Protein AF-A0A8H7VFJ8-F1 (afdb_monomer)

Foldseek 3Di:
DVVVVVLVVLLVCLQVVLVVCCVPPQQVSQVSQQVSLVSCVVVVHDDDPVSVVQADSPRRGGDDDPPFKDKDKDWDDDPPPCPPDDPDPPPPQTWIKIWIAGNVPRDIDIDTDDSDDDPDPPPPPPPPPDDDPDDDDDDDDDDDDDDDDDDDDDDDDDDDDDDDDDDDDDDDDDDDDDDDDDDDDPPVVVVVVVVVVVVVVVVPPDDDDDPDPVVVVVPD

Mean predicted aligned error: 19.76 Å

InterPro domains:
  IPR007175 Ribonuclease P subunit, Rpr2/Snm1/Rpp21 [PF04032] (10-105)

Radius of gyration: 33.37 Å; Cα contacts (8 Å, |Δi|>4): 159; chains: 1; bounding box: 76×92×73 Å

Solvent-accessible surface area (backbone atoms only — not comparable to full-atom values): 14851 Å² total; per-residue (Å²): 123,67,66,65,55,56,50,53,53,49,44,51,49,27,50,50,51,17,62,70,30,39,84,83,39,51,69,60,11,13,50,31,30,35,52,33,54,46,52,31,62,77,67,73,51,81,74,56,71,67,61,61,69,39,34,39,94,86,59,16,42,67,57,40,80,85,76,50,21,50,77,45,84,44,76,49,77,78,81,75,76,85,68,93,71,80,97,63,91,71,74,76,75,46,39,28,31,37,36,40,31,36,67,87,77,68,50,72,50,79,41,87,48,56,67,61,80,80,78,79,80,75,72,76,78,73,79,79,85,68,87,80,80,81,81,84,78,88,75,89,78,91,76,83,87,83,85,87,75,86,82,90,76,85,82,82,79,86,84,84,79,87,86,84,88,82,88,82,88,84,84,88,85,88,82,90,79,92,81,82,89,84,95,81,78,83,73,59,62,63,57,52,57,54,52,59,60,50,60,64,62,70,57,75,81,67,82,87,85,79,92,53,77,72,66,72,66,72,79,114

Nearest PDB structures (foldseek):
  2zae-assembly2_D  TM=7.626E-01  e=9.734E-07  Pyrococcus horikoshii
  1x0t-assembly1_A  TM=8.164E-01  e=3.900E-06  Pyrococcus horikoshii OT3
  2ki7-assembly1_B  TM=7.714E-01  e=7.328E-06  Pyrococcus furiosus DSM 3638
  2k3r-assembly1_A  TM=6.763E-01  e=6.459E-06  Pyrococcus furiosus
  6k0b-assembly1_G  TM=7.981E-01  e=8.056E-05  Methanocaldococcus jannaschii DSM 2661

Organism: NCBI:txid1195481

Structure (mmCIF, N/CA/C/O backbone):
data_AF-A0A8H7VFJ8-F1
#
_entry.id   AF-A0A8H7VFJ8-F1
#
loop_
_atom_site.group_PDB
_atom_site.id
_atom_site.type_symbol
_atom_site.label_atom_id
_atom_site.label_alt_id
_atom_site.label_comp_id
_atom_site.label_asym_id
_atom_site.label_entity_id
_atom_site.label_seq_id
_atom_site.pdbx_PDB_ins_code
_atom_site.Cartn_x
_atom_site.Cartn_y
_atom_site.Cartn_z
_atom_site.occupancy
_atom_site.B_iso_or_equiv
_atom_site.auth_seq_id
_atom_site.auth_comp_id
_atom_site.auth_asym_id
_atom_site.auth_atom_id
_atom_site.pdbx_PDB_model_num
ATOM 1 N N . MET A 1 1 ? 21.102 20.654 -13.283 1.00 60.44 1 MET A N 1
ATOM 2 C CA . MET A 1 1 ? 19.647 20.436 -13.509 1.00 60.44 1 MET A CA 1
ATOM 3 C C . MET A 1 1 ? 19.313 19.157 -14.289 1.00 60.44 1 MET A C 1
ATOM 5 O O . MET A 1 1 ? 18.162 18.742 -14.266 1.00 60.44 1 MET A O 1
ATOM 9 N N . THR A 1 2 ? 20.266 18.515 -14.967 1.00 75.00 2 THR A N 1
ATOM 10 C CA . THR A 1 2 ? 20.049 17.266 -15.727 1.00 75.00 2 THR A CA 1
ATOM 11 C C . THR A 1 2 ? 19.877 16.033 -14.834 1.00 75.00 2 THR A C 1
ATOM 13 O O . THR A 1 2 ? 19.029 15.190 -15.109 1.00 75.00 2 THR A O 1
ATOM 16 N N . GLU A 1 3 ? 20.608 15.961 -13.722 1.00 77.69 3 GLU A N 1
ATOM 17 C CA . GLU A 1 3 ? 20.618 14.793 -12.832 1.00 77.69 3 GLU A CA 1
ATOM 18 C C . GLU A 1 3 ? 19.276 14.545 -12.121 1.00 77.69 3 GLU A C 1
ATOM 20 O O . GLU A 1 3 ? 18.777 13.422 -12.102 1.00 77.69 3 GLU A O 1
ATOM 25 N N . VAL A 1 4 ? 18.624 15.606 -11.632 1.00 80.69 4 VAL A N 1
ATOM 26 C CA . VAL A 1 4 ? 17.311 15.510 -10.965 1.00 80.69 4 VAL A CA 1
ATOM 27 C C . VAL A 1 4 ? 16.235 14.967 -11.917 1.00 80.69 4 VAL A C 1
ATOM 29 O O . VAL A 1 4 ? 15.411 14.150 -11.511 1.00 80.69 4 VAL A O 1
ATOM 32 N N . LYS A 1 5 ? 16.273 15.355 -13.202 1.00 82.88 5 LYS A N 1
ATOM 33 C CA . LYS A 1 5 ? 15.328 14.859 -14.220 1.00 82.88 5 LYS A CA 1
ATOM 34 C C . LYS A 1 5 ? 15.523 13.369 -14.514 1.00 82.88 5 LYS A C 1
ATOM 36 O O . LYS A 1 5 ? 14.543 12.636 -14.627 1.00 82.88 5 LYS A O 1
ATOM 41 N N . ALA A 1 6 ? 16.774 12.915 -14.602 1.00 85.62 6 ALA A N 1
ATOM 42 C CA . ALA A 1 6 ? 17.090 11.502 -14.816 1.00 85.62 6 ALA A CA 1
ATOM 43 C C . ALA A 1 6 ? 16.647 10.627 -13.627 1.00 85.62 6 ALA A C 1
ATOM 45 O O . ALA A 1 6 ? 16.189 9.493 -13.790 1.00 85.62 6 ALA A O 1
ATOM 46 N N . GLN A 1 7 ? 16.742 11.171 -12.414 1.00 89.44 7 GLN A N 1
ATOM 47 C CA . GLN A 1 7 ? 16.290 10.494 -11.206 1.00 89.44 7 GLN A CA 1
ATOM 48 C C . GLN A 1 7 ? 14.760 10.383 -11.133 1.00 89.44 7 GLN A C 1
ATOM 50 O O . GLN A 1 7 ? 14.247 9.310 -10.804 1.00 89.44 7 GLN A O 1
ATOM 55 N N . SER A 1 8 ? 14.019 11.438 -11.490 1.00 92.06 8 SER A N 1
ATOM 56 C CA . SER A 1 8 ? 12.553 11.374 -11.535 1.00 92.06 8 SER A CA 1
ATOM 57 C C . SER A 1 8 ? 12.048 10.367 -12.570 1.00 92.06 8 SER A C 1
ATOM 59 O O . SER A 1 8 ? 11.170 9.568 -12.247 1.00 92.06 8 SER A O 1
ATOM 61 N N . SER A 1 9 ? 12.651 10.319 -13.767 1.00 94.75 9 SER A N 1
ATOM 62 C CA . SER A 1 9 ? 12.273 9.338 -14.797 1.00 94.75 9 SER A CA 1
ATOM 63 C C . SER A 1 9 ? 12.552 7.901 -14.359 1.00 94.75 9 SER A C 1
ATOM 65 O O . SER A 1 9 ? 11.765 6.999 -14.639 1.00 94.75 9 SER A O 1
ATOM 67 N N . ARG A 1 10 ? 13.649 7.671 -13.621 1.00 95.44 10 ARG A N 1
ATOM 68 C CA . ARG A 1 10 ? 13.959 6.349 -13.059 1.00 95.44 10 ARG A CA 1
ATOM 69 C C . ARG A 1 10 ? 12.906 5.916 -12.041 1.00 95.44 10 ARG A C 1
ATOM 71 O O . ARG A 1 10 ? 12.451 4.778 -12.096 1.00 95.44 10 ARG A O 1
ATOM 78 N N . MET A 1 11 ? 12.522 6.794 -11.115 1.00 95.31 11 MET A N 1
ATOM 79 C CA . MET A 1 11 ? 11.501 6.476 -10.110 1.00 95.31 11 MET A CA 1
ATOM 80 C C . MET A 1 11 ? 10.145 6.172 -10.749 1.00 95.31 11 MET A C 1
ATOM 82 O O . MET A 1 11 ? 9.490 5.208 -10.356 1.00 95.31 11 MET A O 1
ATOM 86 N N . GLU A 1 12 ? 9.746 6.950 -11.755 1.00 96.50 12 GLU A N 1
ATOM 87 C CA . GLU A 1 12 ? 8.515 6.706 -12.506 1.00 96.50 12 GLU A CA 1
ATOM 88 C C . GLU A 1 12 ? 8.544 5.350 -13.218 1.00 96.50 12 GLU A C 1
ATOM 90 O O . GLU A 1 12 ? 7.608 4.565 -13.068 1.00 96.50 12 GLU A O 1
ATOM 95 N N . PHE A 1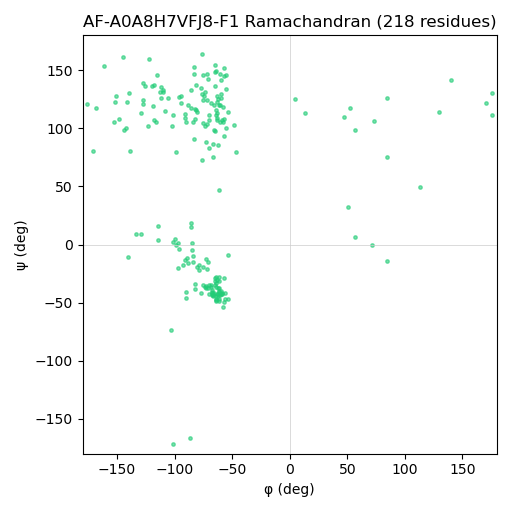 13 ? 9.646 5.027 -13.901 1.00 98.06 13 PHE A N 1
ATOM 96 C CA . PHE A 1 13 ? 9.833 3.722 -14.533 1.00 98.06 13 PHE A CA 1
ATOM 97 C C . PHE A 1 13 ? 9.716 2.571 -13.526 1.00 98.06 13 PHE A C 1
ATOM 99 O O . PHE A 1 13 ? 8.962 1.630 -13.763 1.00 98.06 13 PHE A O 1
ATOM 106 N N . LEU A 1 14 ? 10.416 2.644 -12.386 1.00 98.06 14 LEU A N 1
ATOM 107 C CA . LEU A 1 14 ? 10.364 1.603 -11.350 1.00 98.06 14 LEU A CA 1
ATOM 108 C C . LEU A 1 14 ? 8.937 1.415 -10.819 1.00 98.06 14 LEU A C 1
ATOM 110 O O . LEU A 1 14 ? 8.464 0.286 -10.653 1.00 98.06 14 LEU A O 1
ATOM 114 N N . PHE A 1 15 ? 8.230 2.522 -10.589 1.00 97.81 15 PHE A N 1
ATOM 115 C CA . PHE A 1 15 ? 6.850 2.495 -10.130 1.00 97.81 15 PHE A CA 1
ATOM 116 C C . PHE A 1 15 ? 5.919 1.865 -11.174 1.00 97.81 15 PHE A C 1
ATOM 118 O O . PHE A 1 15 ? 5.158 0.958 -10.833 1.00 97.81 15 PHE A O 1
ATOM 125 N N . GLN A 1 16 ? 6.002 2.271 -12.442 1.00 98.12 16 GLN A N 1
ATOM 126 C CA . GLN A 1 16 ? 5.183 1.707 -13.519 1.00 98.12 16 GLN A CA 1
ATOM 127 C C . GLN A 1 16 ? 5.495 0.223 -13.753 1.00 98.12 16 GLN A C 1
ATOM 129 O O . GLN A 1 16 ? 4.583 -0.602 -13.739 1.00 98.12 16 GLN A O 1
ATOM 134 N N . ALA A 1 17 ? 6.776 -0.141 -13.864 1.00 98.38 17 ALA A N 1
ATOM 135 C CA . ALA A 1 17 ? 7.220 -1.520 -14.056 1.00 98.38 17 ALA A CA 1
ATOM 136 C C . ALA A 1 17 ? 6.708 -2.442 -12.942 1.00 98.38 17 ALA A C 1
ATOM 138 O O . ALA A 1 17 ? 6.229 -3.542 -13.219 1.00 98.38 17 ALA A O 1
ATOM 139 N N . SER A 1 18 ? 6.733 -1.979 -11.686 1.00 98.25 18 SER A N 1
ATOM 140 C CA . SER A 1 18 ? 6.211 -2.763 -10.564 1.00 98.25 18 SER A CA 1
ATOM 141 C C . SER A 1 18 ? 4.717 -3.083 -10.697 1.00 98.25 18 SER A C 1
ATOM 143 O O . SER A 1 18 ? 4.312 -4.197 -10.371 1.00 98.25 18 SER A O 1
ATOM 145 N N . HIS A 1 19 ? 3.897 -2.160 -11.210 1.00 97.94 19 HIS A N 1
ATOM 146 C CA . HIS A 1 19 ? 2.461 -2.387 -11.392 1.00 97.94 19 HIS A CA 1
ATOM 147 C C . HIS A 1 19 ? 2.180 -3.262 -12.615 1.00 97.94 19 HIS A C 1
ATOM 149 O O . HIS A 1 19 ? 1.377 -4.187 -12.522 1.00 97.94 19 HIS A O 1
ATOM 155 N N . THR A 1 20 ? 2.877 -3.030 -13.729 1.00 98.25 20 THR A N 1
ATOM 156 C CA . THR A 1 20 ? 2.723 -3.823 -14.958 1.00 98.25 20 THR A CA 1
ATOM 157 C C . THR A 1 20 ? 3.081 -5.291 -14.738 1.00 98.25 20 THR A C 1
ATOM 159 O O . THR A 1 20 ? 2.382 -6.182 -15.210 1.00 98.25 20 THR 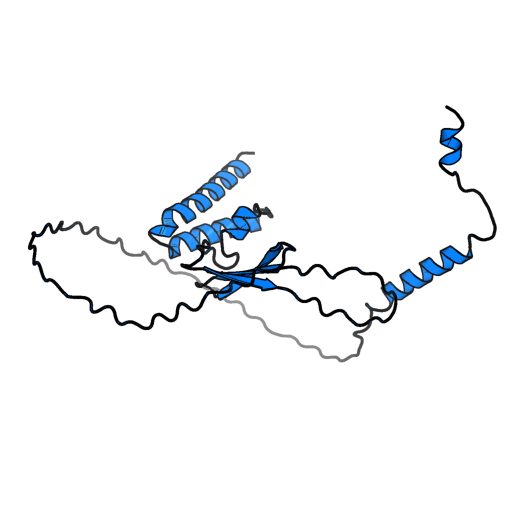A O 1
ATOM 162 N N . LEU A 1 21 ? 4.149 -5.558 -13.983 1.00 98.06 21 LEU A N 1
ATOM 163 C CA . LEU A 1 21 ? 4.636 -6.916 -13.733 1.00 98.06 21 LEU A CA 1
ATOM 164 C C . LEU A 1 21 ? 3.925 -7.618 -12.576 1.00 98.06 21 LEU A C 1
ATOM 166 O O . LEU A 1 21 ? 4.193 -8.786 -12.318 1.00 98.06 21 LEU A O 1
ATOM 170 N N . PHE A 1 22 ? 3.034 -6.936 -11.858 1.00 97.88 22 PHE A N 1
ATOM 171 C CA . PHE A 1 22 ? 2.368 -7.506 -10.690 1.00 97.88 22 PHE A CA 1
ATOM 172 C C . PHE A 1 22 ? 1.531 -8.747 -11.029 1.00 97.88 22 PHE A C 1
ATOM 174 O O . PHE A 1 22 ? 1.526 -9.707 -10.260 1.00 97.88 22 PHE A O 1
ATOM 181 N N . SER A 1 23 ? 0.836 -8.724 -12.169 1.00 96.56 23 SER A N 1
ATOM 182 C CA . SER A 1 23 ? -0.054 -9.804 -12.606 1.00 96.56 23 SER A CA 1
ATOM 183 C C . SER A 1 23 ? 0.699 -11.021 -13.146 1.00 96.56 23 SER A C 1
ATOM 185 O O . SER A 1 23 ? 0.248 -12.143 -12.937 1.00 96.56 23 SER A O 1
ATOM 187 N N . SER A 1 24 ? 1.834 -10.815 -13.819 1.00 97.75 24 SER A N 1
ATOM 188 C CA . SER A 1 24 ? 2.638 -11.887 -14.415 1.00 97.75 24 SER A CA 1
ATOM 189 C C . SER A 1 24 ? 3.696 -12.441 -13.458 1.00 97.75 24 SER A C 1
ATOM 191 O O . SER A 1 24 ? 3.829 -13.654 -13.322 1.00 97.75 24 SER A O 1
ATOM 193 N N . CYS A 1 25 ? 4.432 -11.559 -12.777 1.00 97.62 25 CYS A N 1
ATOM 194 C CA . CYS A 1 25 ? 5.601 -11.886 -11.963 1.00 97.62 25 CYS A CA 1
ATOM 195 C C . CYS A 1 25 ? 5.600 -11.069 -10.653 1.00 97.62 25 CYS A C 1
ATOM 197 O O . CYS A 1 25 ? 6.337 -10.080 -10.529 1.00 97.62 25 CYS A O 1
ATOM 199 N N . PRO A 1 26 ? 4.826 -11.477 -9.628 1.00 96.69 26 PRO A N 1
ATOM 200 C CA . PRO A 1 26 ? 4.694 -10.721 -8.382 1.00 96.69 26 PRO A CA 1
ATOM 201 C C . PRO A 1 26 ? 6.019 -10.560 -7.621 1.00 96.69 26 PRO A C 1
ATOM 203 O O . PRO A 1 26 ? 6.203 -9.569 -6.919 1.00 96.69 26 PRO A O 1
ATOM 206 N N . GLU A 1 27 ? 6.968 -11.484 -7.767 1.00 97.12 27 GLU A N 1
ATOM 207 C CA . GLU A 1 27 ? 8.303 -11.366 -7.163 1.00 97.12 27 GLU A CA 1
ATOM 208 C C . GLU A 1 27 ? 9.119 -10.224 -7.773 1.00 97.12 27 GLU A C 1
ATOM 210 O O . GLU A 1 27 ? 9.707 -9.418 -7.051 1.00 97.12 27 GLU A O 1
ATOM 215 N N . LEU A 1 28 ? 9.093 -10.100 -9.101 1.00 98.06 28 LEU A N 1
ATOM 216 C CA . LEU A 1 28 ? 9.803 -9.040 -9.808 1.00 98.06 28 LEU A CA 1
ATOM 217 C C . LEU A 1 28 ? 9.139 -7.675 -9.572 1.00 98.06 28 LEU A C 1
ATOM 219 O O . LEU A 1 28 ? 9.818 -6.671 -9.363 1.00 98.06 28 LEU A O 1
ATOM 223 N N . SER A 1 29 ? 7.807 -7.652 -9.503 1.00 98.38 29 SER A N 1
ATOM 224 C CA . SER A 1 29 ? 7.040 -6.479 -9.073 1.00 98.38 29 SER A CA 1
ATOM 225 C C . SER A 1 29 ? 7.500 -5.960 -7.703 1.00 98.38 29 SER A C 1
ATOM 227 O O . SER A 1 29 ? 7.772 -4.766 -7.547 1.00 98.38 29 SER A O 1
ATOM 229 N N . ARG A 1 30 ? 7.667 -6.856 -6.718 1.00 98.12 30 ARG A N 1
ATOM 230 C CA . ARG A 1 30 ? 8.182 -6.502 -5.384 1.00 98.12 30 ARG A CA 1
ATOM 231 C C . ARG A 1 30 ? 9.579 -5.909 -5.445 1.00 98.12 30 ARG A C 1
ATOM 233 O O . ARG A 1 30 ? 9.831 -4.924 -4.755 1.00 98.12 30 ARG A O 1
ATOM 240 N N . PHE A 1 31 ? 10.463 -6.501 -6.248 1.00 98.50 31 PHE A N 1
ATOM 241 C CA . PHE A 1 31 ? 11.825 -6.011 -6.426 1.00 98.50 31 PHE A CA 1
ATOM 242 C C . PHE A 1 31 ? 11.820 -4.564 -6.935 1.00 98.50 31 PHE A C 1
ATOM 244 O O . PHE A 1 31 ? 12.343 -3.682 -6.254 1.00 98.50 31 PHE A O 1
ATOM 251 N N . TYR A 1 32 ? 11.121 -4.279 -8.039 1.00 98.62 32 TYR A N 1
ATOM 252 C CA . TYR A 1 32 ? 11.034 -2.917 -8.579 1.00 98.62 32 TYR A CA 1
ATOM 253 C C . TYR A 1 32 ? 10.424 -1.917 -7.597 1.00 98.62 32 TYR A C 1
ATOM 255 O O . TYR A 1 32 ? 10.917 -0.797 -7.463 1.00 98.62 32 TYR A O 1
ATOM 263 N N . MET A 1 33 ? 9.392 -2.320 -6.855 1.00 98.25 33 MET A N 1
ATOM 264 C CA . MET A 1 33 ? 8.802 -1.456 -5.835 1.00 98.25 33 MET A CA 1
ATOM 265 C C . MET A 1 33 ? 9.750 -1.227 -4.646 1.00 98.25 33 MET A C 1
ATOM 267 O O . MET A 1 33 ? 9.773 -0.137 -4.076 1.00 98.25 33 MET A O 1
ATOM 271 N N . SER A 1 34 ? 10.550 -2.222 -4.254 1.00 97.88 34 SER A N 1
ATOM 272 C CA . SER A 1 34 ? 11.552 -2.058 -3.193 1.00 97.88 34 SER A CA 1
ATOM 273 C C . SER A 1 34 ? 12.682 -1.113 -3.603 1.00 97.88 34 SER A C 1
ATOM 275 O O . SER A 1 34 ? 13.064 -0.255 -2.804 1.00 97.88 34 SER A O 1
ATOM 277 N N . GLU A 1 35 ? 13.123 -1.189 -4.861 1.00 98.25 35 GLU A N 1
ATOM 278 C CA . GLU A 1 35 ? 14.082 -0.258 -5.461 1.00 98.25 35 GLU A CA 1
ATOM 279 C C . GLU A 1 35 ? 13.507 1.160 -5.524 1.00 98.25 35 GLU A C 1
ATOM 281 O O . GLU A 1 35 ? 14.157 2.117 -5.110 1.00 98.25 35 GLU A O 1
ATOM 286 N N . PHE A 1 36 ? 12.246 1.310 -5.939 1.00 98.00 36 PHE A N 1
ATOM 287 C CA . PHE A 1 36 ? 11.548 2.597 -5.912 1.00 98.00 36 PHE A CA 1
ATOM 288 C C . PHE A 1 36 ? 11.526 3.208 -4.500 1.00 98.00 36 PHE A C 1
ATOM 290 O O . PHE A 1 36 ? 11.871 4.375 -4.310 1.00 98.00 36 PHE A O 1
ATOM 297 N N . GLN A 1 37 ? 11.181 2.414 -3.483 1.00 97.06 37 GLN A N 1
ATOM 298 C CA . GLN A 1 37 ? 11.198 2.864 -2.088 1.00 97.06 37 GLN A CA 1
ATOM 299 C C . GLN A 1 37 ? 12.609 3.212 -1.599 1.00 97.06 37 GLN A C 1
ATOM 301 O O . GLN A 1 37 ? 12.765 4.096 -0.758 1.00 97.06 37 GLN A O 1
ATOM 306 N N . GLN A 1 38 ? 13.635 2.520 -2.091 1.00 96.69 38 GLN A N 1
ATOM 307 C CA . GLN A 1 38 ? 15.024 2.837 -1.787 1.00 96.69 38 GLN A CA 1
ATOM 308 C C . GLN A 1 38 ? 15.442 4.175 -2.395 1.00 96.69 38 GLN A C 1
ATOM 310 O O . GLN A 1 38 ? 16.027 4.979 -1.674 1.00 96.69 38 GLN A O 1
ATOM 315 N N . CYS A 1 39 ? 15.077 4.453 -3.649 1.00 95.88 39 CYS A N 1
ATOM 316 C CA . CYS A 1 39 ? 15.314 5.756 -4.271 1.00 95.88 39 CYS A CA 1
ATOM 317 C C . CYS A 1 39 ? 14.638 6.891 -3.485 1.00 95.88 39 CYS A C 1
ATOM 319 O O . CYS A 1 39 ? 15.280 7.901 -3.209 1.00 95.88 39 CYS A O 1
ATOM 321 N N . LEU A 1 40 ? 13.392 6.697 -3.032 1.00 95.56 40 LEU A N 1
ATOM 322 C CA . LEU A 1 40 ? 12.705 7.678 -2.181 1.00 95.56 40 LEU A CA 1
ATOM 323 C C . LEU A 1 40 ? 13.468 7.961 -0.879 1.00 95.56 40 LEU A C 1
ATOM 325 O O . LEU A 1 40 ? 13.584 9.116 -0.483 1.00 95.56 40 LEU A O 1
ATOM 329 N N . ARG A 1 41 ? 14.012 6.922 -0.227 1.00 95.38 41 ARG A N 1
ATOM 330 C CA . ARG A 1 41 ? 14.823 7.078 0.994 1.00 95.38 41 ARG A CA 1
ATOM 331 C C . ARG A 1 41 ? 16.150 7.781 0.727 1.00 95.38 41 ARG A C 1
ATOM 333 O O . ARG A 1 41 ? 16.560 8.593 1.537 1.00 95.38 41 ARG A O 1
ATOM 340 N N . GLN A 1 42 ? 16.819 7.466 -0.3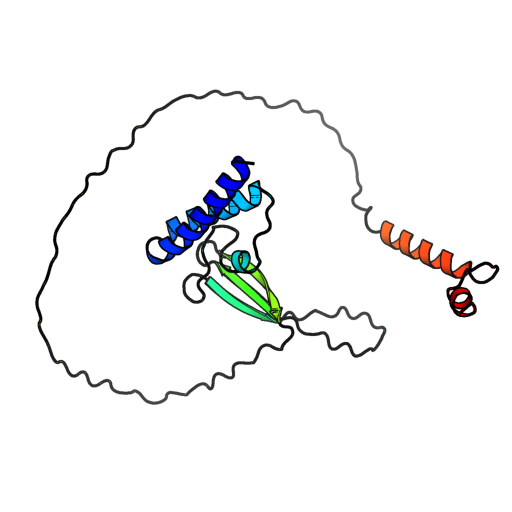81 1.00 95.31 42 GLN A N 1
ATOM 341 C CA . GLN A 1 42 ? 18.102 8.083 -0.742 1.00 95.31 42 GLN A CA 1
ATOM 342 C C . GLN A 1 42 ? 17.973 9.583 -1.025 1.00 95.31 42 GLN A C 1
ATOM 344 O O . GLN A 1 42 ? 18.929 10.323 -0.830 1.00 95.31 42 GLN A O 1
ATOM 349 N N . GLN A 1 43 ? 16.802 10.017 -1.487 1.00 93.75 43 GLN A N 1
ATOM 350 C CA . GLN A 1 43 ? 16.513 11.413 -1.809 1.00 93.75 43 GLN A CA 1
ATOM 351 C C . GLN A 1 43 ? 15.744 12.145 -0.701 1.00 93.75 43 GLN A C 1
ATOM 353 O O . GLN A 1 43 ? 15.318 13.278 -0.913 1.00 93.75 43 GLN A O 1
ATOM 358 N N . ASP A 1 44 ? 15.508 11.493 0.443 1.00 95.00 44 ASP A N 1
ATOM 359 C CA . ASP A 1 44 ? 14.679 12.003 1.543 1.00 95.00 44 ASP A CA 1
ATOM 360 C C . ASP A 1 44 ? 13.286 12.503 1.097 1.00 95.00 44 ASP A C 1
ATOM 362 O O . ASP A 1 44 ? 12.693 13.415 1.680 1.00 95.00 44 ASP A O 1
ATOM 366 N N . LEU A 1 45 ? 12.723 11.875 0.059 1.00 94.44 45 LEU A N 1
ATOM 367 C CA . LEU A 1 45 ? 11.404 12.213 -0.461 1.00 94.44 45 LEU A CA 1
ATOM 368 C C . LEU A 1 45 ? 10.311 11.469 0.303 1.00 94.44 45 LEU A C 1
ATOM 370 O O . LEU A 1 45 ? 10.347 10.251 0.491 1.00 94.44 45 LEU A O 1
ATOM 374 N N . ILE A 1 46 ? 9.272 12.208 0.688 1.00 94.00 46 ILE A N 1
ATOM 375 C CA . ILE A 1 46 ? 8.086 11.641 1.327 1.00 94.00 46 ILE A CA 1
ATOM 376 C C . ILE A 1 46 ? 7.072 11.287 0.231 1.00 94.00 46 ILE A C 1
ATOM 378 O O . ILE A 1 46 ? 6.518 12.194 -0.395 1.00 94.00 46 ILE A O 1
ATOM 382 N N . PRO A 1 47 ? 6.779 9.995 -0.009 1.00 93.19 47 PRO A N 1
ATOM 383 C CA . PRO A 1 47 ? 5.778 9.613 -0.995 1.00 93.19 47 PRO A CA 1
ATOM 384 C C . PRO A 1 47 ? 4.378 10.081 -0.588 1.00 93.19 47 PRO A C 1
ATOM 386 O O . PRO A 1 47 ? 4.041 10.196 0.595 1.00 93.19 47 PRO A O 1
ATOM 389 N N . ALA A 1 48 ? 3.517 10.274 -1.588 1.00 94.69 48 ALA A N 1
ATOM 390 C CA . ALA A 1 48 ? 2.105 10.535 -1.355 1.00 94.69 48 ALA A CA 1
ATOM 391 C C . ALA A 1 48 ? 1.463 9.397 -0.540 1.00 94.69 48 ALA A C 1
ATOM 393 O O . ALA A 1 48 ? 1.761 8.215 -0.731 1.00 94.69 48 ALA A O 1
ATOM 394 N N . LYS A 1 49 ? 0.511 9.744 0.338 1.00 92.56 49 LYS A N 1
ATOM 395 C CA . LYS A 1 49 ? -0.167 8.774 1.221 1.00 92.56 49 LYS A CA 1
ATOM 396 C C . LYS A 1 49 ? -0.846 7.636 0.454 1.00 92.56 49 LYS A C 1
ATOM 398 O O . LYS A 1 49 ? -0.983 6.551 1.010 1.00 92.56 49 LYS A O 1
ATOM 403 N N . SER A 1 50 ? -1.287 7.880 -0.780 1.00 93.75 50 SER A N 1
ATOM 404 C CA . SER A 1 50 ? -1.843 6.862 -1.680 1.00 93.75 50 SER A CA 1
ATOM 405 C C . SER A 1 50 ? -0.816 5.774 -1.995 1.00 93.75 50 SER A C 1
ATOM 407 O O . SER A 1 50 ? -1.105 4.599 -1.802 1.00 93.75 50 SER A O 1
ATOM 409 N N . ILE A 1 51 ? 0.401 6.171 -2.370 1.00 94.12 51 ILE A N 1
ATOM 410 C CA . ILE A 1 51 ? 1.519 5.274 -2.692 1.00 94.12 51 ILE A CA 1
ATOM 411 C C . ILE A 1 51 ? 1.980 4.514 -1.445 1.00 94.12 51 ILE A C 1
ATOM 413 O O . ILE A 1 51 ? 2.162 3.301 -1.470 1.00 94.12 51 ILE A O 1
ATOM 417 N N . THR A 1 52 ? 2.103 5.198 -0.303 1.00 94.31 52 THR A N 1
ATOM 418 C CA . THR A 1 52 ? 2.468 4.529 0.959 1.00 94.31 52 THR A CA 1
ATOM 419 C C . THR A 1 52 ? 1.436 3.479 1.375 1.00 94.31 52 THR A C 1
ATOM 421 O O . THR A 1 52 ? 1.775 2.484 2.007 1.00 94.31 52 THR A O 1
ATOM 424 N N . ARG A 1 53 ? 0.159 3.698 1.046 1.00 95.56 53 ARG A N 1
ATOM 425 C CA . ARG A 1 53 ? -0.938 2.768 1.345 1.00 95.56 53 ARG A CA 1
ATOM 426 C C . ARG A 1 53 ? -1.094 1.659 0.311 1.00 95.56 53 ARG A C 1
ATOM 428 O O . ARG A 1 53 ? -1.787 0.694 0.615 1.00 95.56 53 ARG A O 1
ATOM 435 N N . SER A 1 54 ? -0.490 1.781 -0.870 1.00 96.12 54 SER A N 1
ATOM 436 C CA . SER A 1 54 ? -0.621 0.793 -1.942 1.00 96.12 54 SER A CA 1
ATOM 437 C C . SER A 1 54 ? 0.431 -0.309 -1.884 1.00 96.12 54 SER A C 1
ATOM 439 O O . SER A 1 54 ? 0.276 -1.303 -2.581 1.00 96.12 54 SER A O 1
ATOM 441 N N . CYS A 1 55 ? 1.483 -0.185 -1.067 1.00 97.38 55 CYS A N 1
ATOM 442 C CA . CYS A 1 55 ? 2.558 -1.175 -1.023 1.00 97.38 55 CYS A CA 1
ATOM 443 C C . CYS A 1 55 ? 3.153 -1.393 0.375 1.00 97.38 55 CYS A C 1
ATOM 445 O O . CYS A 1 55 ? 3.025 -0.581 1.294 1.00 97.38 55 CYS A O 1
ATOM 447 N N . CYS A 1 56 ? 3.830 -2.529 0.539 1.00 98.06 56 CYS A N 1
ATOM 448 C CA . CYS A 1 56 ? 4.529 -2.882 1.762 1.00 98.06 56 CYS A CA 1
ATOM 449 C C . CYS A 1 56 ? 5.835 -2.089 1.896 1.00 98.06 56 CYS A C 1
ATOM 451 O O . CYS A 1 56 ? 6.701 -2.236 1.032 1.00 98.06 56 CYS A O 1
ATOM 453 N N . PRO A 1 57 ? 6.056 -1.346 2.998 1.00 96.69 57 PRO A N 1
ATOM 454 C CA . PRO A 1 57 ? 7.278 -0.558 3.187 1.00 96.69 57 PRO A CA 1
ATOM 455 C C . PRO A 1 57 ? 8.522 -1.418 3.449 1.00 96.69 57 PRO A C 1
ATOM 457 O O . PRO A 1 57 ? 9.640 -0.919 3.405 1.00 96.69 57 PRO A O 1
ATOM 460 N N . ARG A 1 58 ? 8.337 -2.705 3.779 1.00 97.00 58 ARG A N 1
ATOM 461 C CA . ARG A 1 58 ? 9.439 -3.622 4.093 1.00 97.00 58 ARG A CA 1
ATOM 462 C C . ARG A 1 58 ? 9.961 -4.360 2.866 1.00 97.00 58 ARG A C 1
ATOM 464 O O . ARG A 1 58 ? 11.156 -4.588 2.768 1.00 97.00 58 ARG A O 1
ATOM 471 N N . CYS A 1 59 ? 9.067 -4.811 1.988 1.00 97.62 59 CYS A N 1
ATOM 472 C CA . CYS A 1 59 ? 9.427 -5.725 0.899 1.00 97.62 59 CYS A CA 1
ATOM 473 C C . CYS A 1 59 ? 8.866 -5.333 -0.471 1.00 97.62 59 CYS A C 1
ATOM 475 O O . CYS A 1 59 ? 8.892 -6.155 -1.379 1.00 97.62 59 CYS A O 1
ATOM 477 N N . GLY A 1 60 ? 8.270 -4.146 -0.604 1.00 97.69 60 GLY A N 1
ATOM 478 C CA . GLY A 1 60 ? 7.744 -3.657 -1.880 1.00 97.69 60 GLY A CA 1
ATOM 479 C C . GLY A 1 60 ? 6.474 -4.349 -2.396 1.00 97.69 60 GLY A C 1
ATOM 480 O O . GLY A 1 60 ? 5.958 -3.956 -3.430 1.00 97.69 60 GLY A O 1
ATOM 481 N N . GLN A 1 61 ? 5.911 -5.348 -1.709 1.00 98.06 61 GLN A N 1
ATOM 482 C CA . GLN A 1 61 ? 4.680 -6.009 -2.170 1.00 98.06 61 GLN A CA 1
ATOM 483 C C . GLN A 1 61 ? 3.527 -5.014 -2.335 1.00 98.06 61 GLN A C 1
ATOM 485 O O . GLN A 1 61 ? 3.084 -4.434 -1.344 1.00 98.06 61 GLN A O 1
ATOM 490 N N . ILE A 1 62 ? 3.014 -4.867 -3.560 1.00 98.06 62 ILE A N 1
ATOM 491 C CA . ILE A 1 62 ? 1.787 -4.110 -3.837 1.00 98.06 62 ILE A CA 1
ATOM 492 C C . ILE A 1 62 ? 0.626 -4.796 -3.120 1.00 98.06 62 ILE A C 1
ATOM 494 O O . ILE A 1 62 ? 0.448 -6.009 -3.242 1.00 98.06 62 ILE A O 1
ATOM 498 N N . TYR A 1 63 ? -0.134 -4.030 -2.346 1.00 97.75 63 TYR A N 1
ATOM 499 C CA . TYR A 1 63 ? -1.250 -4.521 -1.560 1.00 97.75 63 TYR A CA 1
ATOM 500 C C . TYR A 1 63 ? -2.500 -4.677 -2.416 1.00 97.75 63 TYR A C 1
ATOM 502 O O . TYR A 1 63 ? -3.084 -3.694 -2.866 1.00 97.75 63 TYR A O 1
ATOM 510 N N . VAL A 1 64 ? -2.955 -5.919 -2.556 1.00 96.94 64 VAL A N 1
ATOM 511 C CA . VAL A 1 64 ? -4.247 -6.261 -3.145 1.00 96.94 64 VAL A CA 1
ATOM 512 C C . VAL A 1 64 ? -5.093 -6.965 -2.081 1.00 96.94 64 VAL A C 1
ATOM 514 O O . VAL A 1 64 ? -4.785 -8.105 -1.702 1.00 96.94 64 VAL A O 1
ATOM 517 N N . PRO A 1 65 ? -6.120 -6.282 -1.536 1.00 96.25 65 PRO A N 1
ATOM 518 C CA . PRO A 1 65 ? -6.994 -6.845 -0.514 1.00 96.25 65 PRO A CA 1
ATOM 519 C C . PRO A 1 65 ? -7.624 -8.158 -0.982 1.00 96.25 65 PRO A C 1
ATOM 521 O O . PRO A 1 65 ? -8.120 -8.244 -2.100 1.00 96.25 65 PRO A O 1
ATOM 524 N N . GLY A 1 66 ? -7.600 -9.179 -0.125 1.00 95.00 66 GLY A N 1
ATOM 525 C CA . GLY A 1 66 ? -8.168 -10.496 -0.432 1.00 95.00 66 GLY A CA 1
ATOM 526 C C . GLY A 1 66 ? -7.242 -11.435 -1.212 1.00 95.00 66 GLY A C 1
ATOM 527 O O . GLY A 1 66 ? -7.495 -12.632 -1.213 1.00 95.00 66 GLY A O 1
ATOM 528 N N . LEU A 1 67 ? -6.147 -10.933 -1.798 1.00 96.06 67 LEU A N 1
ATOM 529 C CA . LEU A 1 67 ? -5.141 -11.772 -2.461 1.00 96.06 67 LEU A CA 1
ATOM 530 C C . LEU A 1 67 ? -3.890 -11.932 -1.592 1.00 96.06 67 LEU A C 1
ATOM 532 O O . LEU A 1 67 ? -3.650 -12.967 -0.977 1.00 96.06 67 LEU A O 1
ATOM 536 N N . ASN A 1 68 ? -3.084 -10.878 -1.502 1.00 96.81 68 ASN A N 1
ATOM 537 C CA . ASN A 1 68 ? -1.759 -10.921 -0.875 1.00 96.81 68 ASN A CA 1
ATOM 538 C C . ASN A 1 68 ? -1.668 -10.057 0.394 1.00 96.81 68 ASN A C 1
ATOM 540 O O . ASN A 1 68 ? -0.592 -9.905 0.980 1.00 96.81 68 ASN A O 1
ATOM 544 N N . THR A 1 69 ? -2.789 -9.456 0.793 1.00 98.06 69 THR A N 1
ATOM 545 C CA . THR A 1 69 ? -2.868 -8.539 1.924 1.00 98.06 69 THR A CA 1
ATOM 546 C C . THR A 1 69 ? -4.135 -8.785 2.712 1.00 98.06 69 THR A C 1
ATOM 548 O O . THR A 1 69 ? -5.239 -8.801 2.165 1.00 98.06 69 THR A O 1
ATOM 551 N N . THR A 1 70 ? -3.970 -8.913 4.022 1.00 97.81 70 THR A N 1
ATOM 552 C CA . THR A 1 70 ? -5.086 -8.968 4.962 1.00 97.81 70 THR A CA 1
ATOM 553 C C . THR A 1 70 ? -5.321 -7.577 5.540 1.00 97.81 70 THR A C 1
ATOM 555 O O . THR A 1 70 ? -4.392 -6.972 6.077 1.00 97.81 70 THR A O 1
ATOM 558 N N . ILE A 1 71 ? -6.553 -7.069 5.457 1.00 96.31 71 ILE A N 1
ATOM 559 C CA . ILE A 1 71 ? -6.942 -5.782 6.048 1.00 96.31 71 ILE A CA 1
ATOM 560 C C . ILE A 1 71 ? -7.901 -6.042 7.204 1.00 96.31 71 ILE A C 1
ATOM 562 O O . ILE A 1 71 ? -8.921 -6.705 7.036 1.00 96.31 71 ILE A O 1
ATOM 566 N N . LYS A 1 72 ? -7.579 -5.505 8.382 1.00 94.75 72 LYS A N 1
ATOM 567 C CA . LYS A 1 72 ? -8.431 -5.574 9.574 1.00 94.75 72 LYS A CA 1
ATOM 568 C C . LYS A 1 72 ? -8.801 -4.175 10.036 1.00 94.75 72 LYS A C 1
ATOM 570 O O . LYS A 1 72 ? -7.950 -3.290 10.085 1.00 94.75 72 LYS A O 1
ATOM 575 N N . LEU A 1 73 ? -10.066 -3.984 10.394 1.00 93.19 73 LEU A N 1
ATOM 576 C CA . LEU A 1 73 ? -10.545 -2.757 11.019 1.00 93.19 73 LEU A CA 1
ATOM 577 C C . LEU A 1 73 ? -10.689 -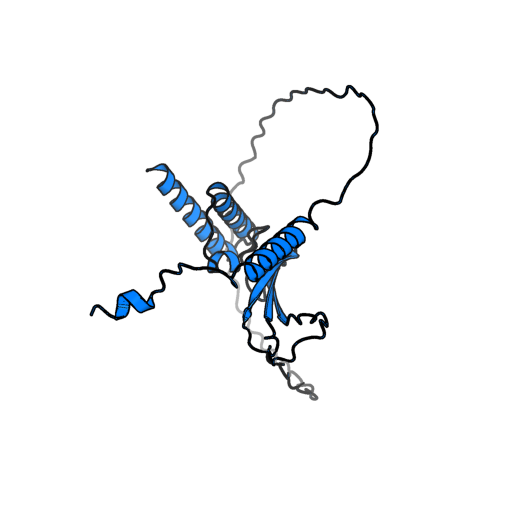2.999 12.522 1.00 93.19 73 LEU A C 1
ATOM 579 O O . LEU A 1 73 ? -11.551 -3.759 12.956 1.00 93.19 73 LEU A O 1
ATOM 583 N N . GLU A 1 74 ? -9.846 -2.351 13.319 1.00 91.31 74 GLU A N 1
ATOM 584 C CA . GLU A 1 74 ? -9.853 -2.485 14.774 1.00 91.31 74 GLU A CA 1
ATOM 585 C C . GLU A 1 74 ? -10.312 -1.189 15.444 1.00 91.31 74 GLU A C 1
ATOM 587 O O . GLU A 1 74 ? -9.882 -0.090 15.091 1.00 91.31 74 GLU A O 1
ATOM 592 N N . SER A 1 75 ? -11.185 -1.297 16.449 1.00 88.94 75 SER A N 1
ATOM 593 C CA . SER A 1 75 ? -11.578 -0.147 17.267 1.00 88.94 75 SER A CA 1
ATOM 594 C C . SER A 1 75 ? -10.616 0.014 18.443 1.00 88.94 75 SER A C 1
ATOM 596 O O . SER A 1 75 ? -10.554 -0.859 19.314 1.00 88.94 75 SER A O 1
ATOM 598 N N . ILE A 1 76 ? -9.927 1.150 18.547 1.00 84.81 76 ILE A N 1
ATOM 599 C CA . ILE A 1 76 ? -9.108 1.435 19.726 1.00 84.81 76 ILE A CA 1
ATOM 600 C C . ILE A 1 76 ? -9.992 1.950 20.852 1.00 84.81 76 ILE A C 1
ATOM 602 O O . ILE A 1 76 ? -10.523 3.065 20.814 1.00 84.81 76 ILE A O 1
ATOM 606 N N . LYS A 1 77 ? -10.075 1.160 21.923 1.00 76.88 77 LYS A N 1
ATOM 607 C CA . LYS A 1 77 ? -10.592 1.618 23.213 1.00 76.88 77 LYS A CA 1
ATOM 608 C C . LYS A 1 77 ? -9.451 2.300 23.965 1.00 76.88 77 LYS A C 1
ATOM 610 O O . LYS A 1 77 ? -8.563 1.634 24.493 1.00 76.88 77 LYS A O 1
ATOM 615 N N . LYS A 1 78 ? -9.460 3.634 24.044 1.00 69.44 78 LYS A N 1
ATOM 616 C CA . LYS A 1 78 ? -8.563 4.337 24.970 1.00 69.44 78 LYS A CA 1
ATOM 617 C C . LYS A 1 78 ? -8.962 3.945 26.393 1.00 69.44 78 LYS A C 1
ATOM 619 O O . LYS A 1 78 ? -10.041 4.323 26.847 1.00 69.44 78 LYS A O 1
ATOM 624 N N . LYS A 1 79 ? -8.110 3.190 27.097 1.00 64.25 79 LYS A N 1
ATOM 625 C CA . LYS A 1 79 ? -8.2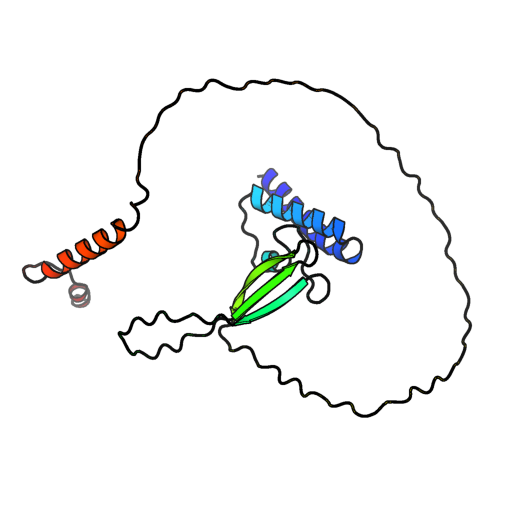62 2.994 28.544 1.00 64.25 79 LYS A CA 1
ATOM 626 C C . LYS A 1 79 ? -8.161 4.377 29.188 1.00 64.25 79 LYS A C 1
ATOM 628 O O . LYS A 1 79 ? -7.085 4.971 29.212 1.00 64.25 79 LYS A O 1
ATOM 633 N N . ARG A 1 80 ? -9.291 4.930 29.638 1.00 66.94 80 ARG A N 1
ATOM 634 C CA . ARG A 1 80 ? -9.297 6.171 30.416 1.00 66.94 80 ARG A CA 1
ATOM 635 C C . ARG A 1 80 ? -8.538 5.868 31.705 1.00 66.94 80 ARG A C 1
ATOM 637 O O . ARG A 1 80 ? -8.998 5.046 32.494 1.00 66.94 80 ARG A O 1
ATOM 644 N N . LYS A 1 81 ? -7.371 6.484 31.909 1.00 65.50 81 LYS A N 1
ATOM 645 C CA . LYS A 1 81 ? -6.805 6.559 33.258 1.00 65.50 81 LYS A CA 1
ATOM 646 C C . LYS A 1 81 ? -7.836 7.315 34.092 1.00 65.50 81 LYS A C 1
ATOM 648 O O . LYS A 1 81 ? -8.221 8.418 33.708 1.00 65.50 81 LYS A O 1
ATOM 653 N N . LYS A 1 82 ? -8.354 6.667 35.139 1.00 60.72 82 LYS A N 1
ATOM 654 C CA . LYS A 1 82 ? -9.282 7.253 36.111 1.00 60.72 82 LYS A CA 1
ATOM 655 C C . LYS A 1 82 ? -8.537 8.341 36.891 1.00 60.72 82 LYS A C 1
ATOM 657 O O . LYS A 1 82 ? -8.139 8.118 38.024 1.00 60.72 82 LYS A O 1
ATOM 662 N N . ASN A 1 83 ? -8.304 9.493 36.275 1.00 60.69 83 ASN A N 1
ATOM 663 C CA . ASN A 1 83 ? -8.036 10.699 37.040 1.00 60.69 83 ASN A CA 1
ATOM 664 C C . ASN A 1 83 ? -9.409 11.280 37.365 1.00 60.69 83 ASN A C 1
ATOM 666 O O . ASN A 1 83 ? -10.222 11.513 36.473 1.00 60.69 83 ASN A O 1
ATOM 670 N N . HIS A 1 84 ? -9.691 11.342 38.659 1.00 61.59 84 HIS A N 1
ATOM 671 C CA . HIS A 1 84 ? -11.027 11.424 39.236 1.00 61.59 84 HIS A CA 1
ATOM 672 C C . HIS A 1 84 ? -11.569 12.859 39.342 1.00 61.59 84 HIS A C 1
ATOM 674 O O . HIS A 1 84 ? -12.507 13.098 40.097 1.00 61.59 84 HIS A O 1
ATOM 680 N N . SER A 1 85 ? -11.012 13.815 38.598 1.00 58.84 85 SER A N 1
ATOM 681 C CA . SER A 1 85 ? -11.505 15.190 38.590 1.00 58.84 85 SER A CA 1
ATOM 682 C C . SER A 1 85 ? -11.995 15.565 37.198 1.00 58.84 85 SER A C 1
ATOM 684 O O . SER A 1 85 ? -11.383 15.241 36.182 1.00 58.84 85 SER A O 1
ATOM 686 N N . ASP A 1 86 ? -13.135 16.241 37.187 1.00 54.88 86 ASP A N 1
ATOM 687 C CA . ASP A 1 86 ? -13.698 16.971 36.055 1.00 54.88 86 ASP A CA 1
ATOM 688 C C . ASP A 1 86 ? -14.516 16.132 35.070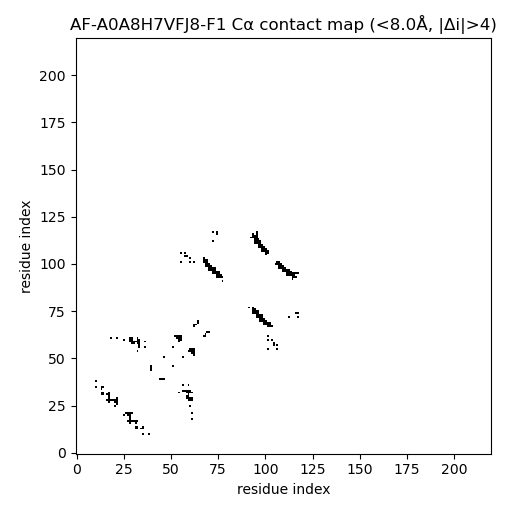 1.00 54.88 86 ASP A C 1
ATOM 690 O O . ASP A 1 86 ? -14.179 15.812 33.927 1.00 54.88 86 ASP A O 1
ATOM 694 N N . LYS A 1 87 ? -15.705 15.841 35.597 1.00 58.41 87 LYS A N 1
ATOM 695 C CA . LYS A 1 87 ? -16.976 15.555 34.939 1.00 58.41 87 LYS A CA 1
ATOM 696 C C . LYS A 1 87 ? -17.253 16.588 33.828 1.00 58.41 87 LYS A C 1
ATOM 698 O O . LYS A 1 87 ? -18.024 17.520 34.006 1.00 58.41 87 LYS A O 1
ATOM 703 N N . LYS A 1 88 ? -16.633 16.422 32.658 1.00 56.50 88 LYS A N 1
ATOM 704 C CA . LYS A 1 88 ? -17.087 17.050 31.409 1.00 56.50 88 LYS A CA 1
ATOM 705 C C . LYS A 1 88 ? -17.223 15.976 30.338 1.00 56.50 88 LYS A C 1
ATOM 707 O O . LYS A 1 88 ? -16.286 15.218 30.080 1.00 56.50 88 LYS A O 1
ATOM 712 N N . GLU A 1 89 ? -18.418 15.894 29.760 1.00 59.19 89 GLU A N 1
ATOM 713 C CA . GLU A 1 89 ? -18.936 14.903 28.805 1.00 59.19 89 GLU A CA 1
ATOM 714 C C . GLU A 1 89 ? -18.190 14.825 27.462 1.00 59.19 89 GLU A C 1
ATOM 716 O O . GLU A 1 89 ? -18.781 14.727 26.389 1.00 59.19 89 GLU A O 1
ATOM 721 N N . ASN A 1 90 ? -16.862 14.775 27.469 1.00 55.88 90 ASN A N 1
ATOM 722 C CA . ASN A 1 90 ? -16.138 14.347 26.291 1.00 55.88 90 ASN A CA 1
ATOM 723 C C . ASN A 1 90 ? -16.334 12.837 26.150 1.00 55.88 90 ASN A C 1
ATOM 725 O O . ASN A 1 90 ? -15.558 12.028 26.672 1.00 55.88 90 ASN A O 1
ATOM 729 N N . LYS A 1 91 ? -17.411 12.446 25.457 1.00 61.03 91 LYS A N 1
ATOM 730 C CA . LYS A 1 91 ? -17.566 11.122 24.849 1.00 61.03 91 LYS A CA 1
ATOM 731 C C . LYS A 1 91 ? -16.274 10.858 24.085 1.00 61.03 91 LYS A C 1
ATOM 733 O O . LYS A 1 91 ? -16.017 11.456 23.045 1.00 61.03 91 LYS A O 1
ATOM 738 N N . SER A 1 92 ? -15.407 10.028 24.661 1.00 62.84 92 SER A N 1
ATOM 739 C CA . SER A 1 92 ? -14.127 9.648 24.070 1.00 62.84 92 SER A CA 1
ATOM 740 C C . SER A 1 92 ? -14.417 9.068 22.688 1.00 62.84 92 SER A C 1
ATOM 742 O O . SER A 1 92 ? -14.841 7.914 22.600 1.00 62.84 92 SER A O 1
ATOM 744 N N . LYS A 1 93 ? -14.223 9.868 21.631 1.00 67.06 93 LYS A N 1
ATOM 745 C CA . LYS A 1 93 ? -14.441 9.454 20.242 1.00 67.06 93 LYS A CA 1
ATOM 746 C C . LYS A 1 93 ? -13.637 8.175 20.021 1.00 67.06 93 LYS A C 1
ATOM 748 O O . LYS A 1 93 ? -12.409 8.183 20.152 1.00 67.06 93 LYS A O 1
ATOM 753 N N . ARG A 1 94 ? -14.336 7.059 19.791 1.00 67.19 94 ARG A N 1
ATOM 754 C CA . ARG A 1 94 ? -13.693 5.802 19.403 1.00 67.19 94 ARG A CA 1
ATOM 755 C C . ARG A 1 94 ? -12.963 6.092 18.096 1.00 67.19 94 ARG A C 1
ATOM 757 O O . ARG A 1 94 ? -13.534 6.707 17.203 1.00 67.19 94 ARG A O 1
ATOM 764 N N . LYS A 1 95 ? -11.688 5.723 18.025 1.00 80.62 95 LYS A N 1
ATOM 765 C CA . LYS A 1 95 ? -10.912 5.838 16.793 1.00 80.62 95 LYS A CA 1
ATOM 766 C C . LYS A 1 95 ? -10.753 4.442 16.229 1.00 80.62 95 LYS A C 1
ATOM 768 O O . LYS A 1 95 ? -10.285 3.558 16.950 1.00 80.62 95 LYS A O 1
ATOM 773 N N . ASN A 1 96 ? -11.135 4.255 14.975 1.00 90.12 96 ASN A N 1
ATOM 774 C CA . ASN A 1 96 ? -10.824 3.021 14.279 1.00 90.12 96 ASN A CA 1
ATOM 775 C C . ASN A 1 96 ? -9.409 3.100 13.708 1.00 90.12 96 ASN A C 1
ATOM 777 O O . ASN A 1 96 ? -8.902 4.182 13.399 1.00 90.12 96 ASN A O 1
ATOM 781 N N . GLN A 1 97 ? -8.778 1.947 13.554 1.00 92.62 97 GLN A N 1
ATOM 782 C CA . GLN A 1 97 ? -7.521 1.789 12.848 1.00 92.62 97 GLN A CA 1
ATOM 783 C C . GLN A 1 97 ? -7.647 0.695 11.802 1.00 92.62 97 GLN A C 1
ATOM 785 O O . GLN A 1 97 ? -8.252 -0.345 12.045 1.00 92.62 97 GLN A O 1
ATOM 790 N N . LEU A 1 98 ? -7.066 0.961 10.638 1.00 94.19 98 LEU A N 1
ATOM 791 C CA . LEU A 1 98 ? -6.912 -0.010 9.568 1.00 94.19 98 LEU A CA 1
ATOM 792 C C . LEU A 1 98 ? -5.538 -0.651 9.706 1.00 94.19 98 LEU A C 1
ATOM 794 O O . LEU A 1 98 ? -4.526 0.045 9.676 1.00 94.19 98 LEU A O 1
ATOM 798 N N . ILE A 1 99 ? -5.503 -1.965 9.850 1.00 95.88 99 ILE A N 1
ATOM 799 C CA . ILE A 1 99 ? -4.279 -2.747 9.960 1.00 95.88 99 ILE A CA 1
ATOM 800 C C . ILE A 1 99 ? -4.119 -3.531 8.669 1.00 95.88 99 ILE A C 1
ATOM 802 O O . ILE A 1 99 ? -4.923 -4.409 8.369 1.00 95.88 99 ILE A O 1
ATOM 806 N N . TYR A 1 100 ? -3.075 -3.203 7.922 1.00 97.56 100 TYR A N 1
ATOM 807 C CA . TYR A 1 100 ? -2.655 -3.917 6.729 1.00 97.56 100 TYR A CA 1
ATOM 808 C C . TYR A 1 100 ? -1.587 -4.918 7.138 1.00 97.56 100 TYR A C 1
ATOM 810 O O . TYR A 1 100 ? -0.604 -4.545 7.777 1.00 97.56 100 TYR A O 1
ATOM 818 N N . GLN A 1 101 ? -1.764 -6.177 6.770 1.00 98.38 101 GLN A N 1
ATOM 819 C CA . GLN A 1 101 ? -0.782 -7.230 6.969 1.00 98.38 101 GLN A CA 1
ATOM 820 C C . GLN A 1 101 ? -0.368 -7.780 5.609 1.00 98.38 101 GLN A C 1
ATOM 822 O O . GLN A 1 101 ? -1.196 -8.311 4.872 1.00 98.38 101 GLN A O 1
ATOM 827 N N . CYS A 1 102 ? 0.921 -7.658 5.296 1.00 98.44 102 CYS A N 1
ATOM 828 C CA . CYS A 1 102 ? 1.509 -8.246 4.100 1.00 98.44 102 CYS A CA 1
ATOM 829 C C . CYS A 1 102 ? 1.589 -9.766 4.261 1.00 98.44 102 CYS A C 1
ATOM 831 O O . CYS A 1 102 ? 2.226 -10.239 5.201 1.00 98.44 102 CYS A O 1
ATOM 833 N N . ASN A 1 103 ? 1.014 -10.538 3.340 1.00 97.69 103 ASN A N 1
ATOM 834 C CA . ASN A 1 103 ? 1.085 -12.001 3.416 1.00 97.69 103 ASN A CA 1
ATOM 835 C C . ASN A 1 103 ? 2.469 -12.532 3.001 1.00 97.69 103 ASN A C 1
ATOM 837 O O . ASN A 1 103 ? 2.845 -13.628 3.396 1.00 97.69 103 ASN A O 1
ATOM 841 N N . ALA A 1 104 ? 3.257 -11.736 2.270 1.00 96.94 104 ALA A N 1
ATOM 842 C CA . ALA A 1 104 ? 4.563 -12.151 1.766 1.00 96.94 104 ALA A CA 1
ATOM 843 C C . ALA A 1 104 ? 5.710 -12.018 2.786 1.00 96.94 104 ALA A C 1
ATOM 845 O O . ALA A 1 104 ? 6.646 -12.809 2.767 1.00 96.94 104 ALA A O 1
ATOM 846 N N . CYS A 1 105 ? 5.678 -11.008 3.664 1.00 97.81 105 CYS A N 1
ATOM 847 C CA . CYS A 1 105 ? 6.730 -10.778 4.672 1.00 97.81 105 CYS A CA 1
ATOM 848 C C . CYS A 1 105 ? 6.199 -10.593 6.100 1.00 97.81 105 CYS A C 1
ATOM 850 O O . CYS A 1 105 ? 6.947 -10.148 6.973 1.00 97.81 105 CYS A O 1
ATOM 852 N N . THR A 1 106 ? 4.897 -10.840 6.299 1.00 98.00 106 THR A N 1
ATOM 853 C CA . THR A 1 106 ? 4.144 -10.738 7.567 1.00 98.00 106 THR A CA 1
ATOM 854 C C . THR A 1 106 ? 4.185 -9.375 8.267 1.00 98.00 106 THR A C 1
ATOM 856 O O . THR A 1 106 ? 3.632 -9.211 9.357 1.00 98.00 106 THR A O 1
ATOM 859 N N . HIS A 1 107 ? 4.776 -8.360 7.631 1.00 98.06 107 HIS A N 1
ATOM 860 C CA . HIS A 1 107 ? 4.855 -7.008 8.167 1.00 98.06 107 HIS A CA 1
ATOM 861 C C . HIS A 1 107 ? 3.463 -6.381 8.296 1.00 98.06 107 HIS A C 1
ATOM 863 O O . HIS A 1 107 ? 2.633 -6.485 7.388 1.00 98.06 107 HIS A O 1
ATOM 869 N N . LYS A 1 108 ? 3.231 -5.709 9.427 1.00 97.75 108 LYS A N 1
ATOM 870 C CA . LYS A 1 108 ? 1.974 -5.033 9.747 1.00 97.75 108 LYS A CA 1
ATOM 871 C C . LYS A 1 108 ? 2.169 -3.525 9.723 1.00 97.75 108 LYS A C 1
ATOM 873 O O . LYS A 1 108 ? 3.090 -3.015 10.352 1.00 97.75 108 LYS A O 1
ATOM 878 N N . MET A 1 109 ? 1.260 -2.826 9.057 1.00 96.50 109 MET A N 1
ATOM 879 C CA . MET A 1 109 ? 1.215 -1.371 9.009 1.00 96.50 109 MET A CA 1
ATOM 880 C C . MET A 1 109 ? -0.161 -0.882 9.447 1.00 96.50 109 MET A C 1
ATOM 882 O O . MET A 1 109 ? -1.186 -1.437 9.057 1.00 96.50 109 MET A O 1
ATOM 886 N N . THR A 1 110 ? -0.183 0.159 10.273 1.00 95.50 110 THR A N 1
ATOM 887 C CA . THR A 1 110 ? -1.417 0.706 10.839 1.00 95.50 110 THR A CA 1
ATOM 888 C C . THR A 1 110 ? -1.696 2.092 10.286 1.00 95.50 110 THR A C 1
ATOM 890 O O . THR A 1 110 ? -0.841 2.975 10.353 1.00 95.50 110 THR A O 1
ATOM 893 N N . PHE A 1 111 ? -2.919 2.314 9.826 1.00 93.00 111 PHE A N 1
ATOM 894 C CA . PHE A 1 111 ? -3.407 3.615 9.401 1.00 93.00 111 PHE A CA 1
ATOM 895 C C . PHE A 1 111 ? -4.528 4.092 10.314 1.00 93.00 111 PHE A C 1
ATOM 897 O O . PHE A 1 111 ? -5.350 3.314 10.800 1.00 93.00 111 PHE A O 1
ATOM 904 N N . GLN A 1 112 ? -4.579 5.406 10.526 1.00 90.81 112 GLN A N 1
ATOM 905 C CA . GLN A 1 112 ? -5.709 6.024 11.207 1.00 90.81 112 GLN A CA 1
ATOM 906 C C . GLN A 1 112 ? -6.956 5.868 10.331 1.00 90.81 112 GLN A C 1
ATOM 908 O O . GLN A 1 112 ? -6.965 6.307 9.179 1.00 90.81 112 GLN A O 1
ATOM 913 N N . GLY A 1 113 ? -7.972 5.201 10.876 1.00 87.00 113 GLY A N 1
ATOM 914 C CA . GLY A 1 113 ? -9.285 5.067 10.263 1.00 87.00 113 GLY A CA 1
ATOM 915 C C . GLY A 1 113 ? -10.195 6.239 10.622 1.00 87.00 113 GLY A C 1
ATOM 916 O O . GLY A 1 113 ? -9.761 7.270 11.142 1.00 87.00 113 GLY A O 1
ATOM 917 N N . SER A 1 114 ? -11.486 6.071 10.350 1.00 86.00 114 SER A N 1
ATOM 918 C CA . SER A 1 114 ? -12.499 7.064 10.689 1.00 86.00 114 SER A CA 1
ATOM 919 C C . SER A 1 114 ? -12.844 7.061 12.187 1.00 86.00 114 SER A C 1
ATOM 921 O O . SER A 1 114 ? -12.538 6.125 12.933 1.00 86.00 114 SER A O 1
ATOM 923 N N . ASN A 1 115 ? -13.501 8.135 12.634 1.00 83.19 115 ASN A N 1
ATOM 924 C CA . ASN A 1 115 ? -14.048 8.241 13.994 1.00 83.19 115 ASN A CA 1
ATOM 925 C C . ASN A 1 115 ? -15.450 7.615 14.122 1.00 83.19 115 ASN A C 1
ATOM 927 O O . ASN A 1 115 ? -16.061 7.689 15.189 1.00 83.19 115 ASN A O 1
ATOM 931 N N . PHE A 1 116 ? -15.985 7.051 13.037 1.00 79.44 116 PHE A N 1
ATOM 932 C CA . PHE A 1 116 ? -17.304 6.428 13.041 1.00 79.44 116 PHE A CA 1
ATOM 933 C C . PHE A 1 116 ? -17.243 5.074 13.749 1.00 79.44 116 PHE A C 1
ATOM 935 O O . PHE A 1 116 ? -16.225 4.396 13.668 1.00 79.44 116 PHE A O 1
ATOM 942 N N . PRO A 1 117 ? -18.288 4.648 14.471 1.00 77.50 117 PRO A N 1
ATOM 943 C CA . PRO A 1 117 ? -18.323 3.295 15.008 1.00 77.50 117 PRO A CA 1
ATOM 944 C C . PRO A 1 117 ? -18.252 2.278 13.862 1.00 77.50 117 PRO A C 1
ATOM 946 O O . PRO A 1 117 ? -18.847 2.482 12.808 1.00 77.50 117 PRO A O 1
ATOM 949 N N . ILE A 1 118 ? -17.518 1.183 14.073 1.00 78.62 118 ILE A N 1
ATOM 950 C CA . ILE A 1 118 ? -17.511 0.061 13.130 1.00 78.62 118 ILE A CA 1
ATOM 951 C C . ILE A 1 118 ? -18.938 -0.506 13.094 1.00 78.62 118 ILE A C 1
ATOM 953 O O . ILE A 1 118 ? -19.443 -0.870 14.166 1.00 78.62 118 ILE A O 1
ATOM 957 N N . PRO A 1 119 ? -19.599 -0.562 11.924 1.00 79.12 119 PRO A N 1
ATOM 958 C CA . PRO A 1 119 ? -20.895 -1.207 11.818 1.00 79.12 119 PRO A CA 1
ATOM 959 C C . PRO A 1 119 ? -20.728 -2.670 12.222 1.00 79.12 119 PRO A C 1
ATOM 961 O O . PRO A 1 119 ? -19.858 -3.378 11.714 1.00 79.12 119 PRO A O 1
ATOM 964 N N . LYS A 1 120 ? -21.534 -3.117 13.186 1.00 79.44 120 LYS A N 1
ATOM 965 C CA . LYS A 1 120 ? -21.623 -4.540 13.495 1.00 79.44 120 LYS A CA 1
ATOM 966 C C . LYS A 1 120 ? -22.326 -5.174 12.305 1.00 79.44 120 LYS A C 1
ATOM 968 O O . LYS A 1 120 ? -23.514 -4.932 12.112 1.00 79.44 120 LYS A O 1
ATOM 973 N N . ALA A 1 121 ? -21.585 -5.909 11.484 1.00 75.44 121 ALA A N 1
ATOM 974 C CA . ALA A 1 121 ? -22.194 -6.742 10.469 1.00 75.44 121 ALA A CA 1
ATOM 975 C C . ALA A 1 121 ? -22.999 -7.814 11.212 1.00 75.44 121 ALA A C 1
ATOM 977 O O . ALA A 1 121 ? -22.437 -8.788 11.706 1.00 75.44 121 ALA A O 1
ATOM 978 N N . ASN A 1 122 ? -24.303 -7.592 11.358 1.00 68.50 122 ASN A N 1
ATOM 979 C CA . ASN A 1 122 ? -25.227 -8.671 11.652 1.00 68.50 122 ASN A CA 1
ATOM 980 C C . ASN A 1 122 ? -25.275 -9.498 10.366 1.00 68.50 122 ASN A C 1
ATOM 982 O O . ASN A 1 122 ? -26.122 -9.252 9.509 1.00 68.50 122 ASN A O 1
ATOM 986 N N . LEU A 1 123 ? -24.309 -10.403 10.174 1.00 65.19 123 LEU A N 1
ATOM 987 C CA . LEU A 1 123 ? -24.517 -11.495 9.236 1.00 65.19 123 LEU A CA 1
ATOM 988 C C . LEU A 1 123 ? -25.754 -12.210 9.769 1.00 65.19 123 LEU A C 1
ATOM 990 O O . LEU A 1 123 ? -25.693 -12.828 10.830 1.00 65.19 123 LEU A O 1
ATOM 994 N N . LEU A 1 124 ? -26.888 -12.057 9.083 1.00 63.91 124 LEU A N 1
ATOM 995 C CA . LEU A 1 124 ? -27.962 -13.014 9.249 1.00 63.91 124 LEU A CA 1
ATOM 996 C C . LEU A 1 124 ? -27.342 -14.361 8.893 1.00 63.91 124 LEU A C 1
ATOM 998 O O . LEU A 1 124 ? -27.012 -14.607 7.733 1.00 63.91 124 LEU A O 1
ATOM 1002 N N . GLU A 1 125 ? -27.127 -15.188 9.911 1.00 63.25 125 GLU A N 1
ATOM 1003 C CA . GLU A 1 125 ? -26.883 -16.609 9.751 1.00 63.25 125 GLU A CA 1
ATOM 1004 C C . GLU A 1 125 ? -28.090 -17.157 8.993 1.00 63.25 125 GLU A C 1
ATOM 1006 O O . GLU A 1 125 ? -29.143 -17.452 9.560 1.00 63.25 125 GLU A O 1
ATOM 1011 N N . THR A 1 126 ? -27.969 -17.211 7.671 1.00 57.34 126 THR A N 1
ATOM 1012 C CA . THR A 1 126 ? -28.892 -17.954 6.834 1.00 57.34 126 THR A CA 1
ATOM 1013 C C . THR A 1 126 ? -28.658 -19.402 7.218 1.00 57.34 126 THR A C 1
ATOM 1015 O O . THR A 1 126 ? -27.675 -20.025 6.824 1.00 57.34 126 THR A O 1
ATOM 1018 N N . LYS A 1 127 ? -29.526 -19.913 8.092 1.00 56.44 127 LYS A N 1
ATOM 1019 C CA . LYS A 1 127 ? -29.657 -21.339 8.356 1.00 56.44 127 LYS A CA 1
ATOM 1020 C C . LYS A 1 127 ? -30.090 -21.991 7.047 1.00 56.44 127 LYS A C 1
ATOM 1022 O O . LYS A 1 127 ? -31.278 -22.146 6.785 1.00 56.44 127 LYS A O 1
ATOM 1027 N N . THR A 1 128 ? -29.125 -22.332 6.202 1.00 51.25 128 THR A N 1
ATOM 1028 C CA . THR A 1 128 ? -29.347 -23.140 5.006 1.00 51.25 128 THR A CA 1
ATOM 1029 C C . THR A 1 128 ? -29.516 -24.591 5.445 1.00 51.25 128 THR A C 1
ATOM 1031 O O . THR A 1 128 ? -28.636 -25.428 5.283 1.00 51.25 128 THR A O 1
ATOM 1034 N N . THR A 1 129 ? -30.656 -24.895 6.059 1.00 55.75 129 THR A N 1
ATOM 1035 C CA . THR A 1 129 ? -31.203 -26.250 6.076 1.00 55.75 129 THR A CA 1
ATOM 1036 C C . THR A 1 129 ? -31.963 -26.438 4.775 1.00 55.75 129 THR A C 1
ATOM 1038 O O . THR A 1 129 ? -33.125 -26.063 4.681 1.00 55.75 129 THR A O 1
ATOM 1041 N N . THR A 1 130 ? -31.277 -26.940 3.750 1.00 57.38 130 THR A N 1
ATOM 1042 C CA . THR A 1 130 ? -31.821 -27.834 2.711 1.00 57.38 130 THR A CA 1
ATOM 1043 C C . THR A 1 130 ? -30.673 -28.255 1.785 1.00 57.38 130 THR A C 1
ATOM 1045 O O . THR A 1 130 ? -30.013 -27.395 1.200 1.00 57.38 130 THR A O 1
ATOM 1048 N N . PRO A 1 131 ? -30.380 -29.561 1.651 1.00 57.69 131 PRO A N 1
ATOM 1049 C CA . PRO A 1 131 ? -29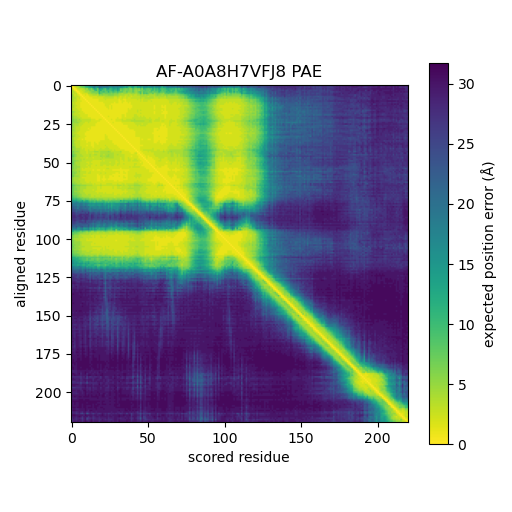.453 -30.040 0.638 1.00 57.69 131 PRO A CA 1
ATOM 1050 C C . PRO A 1 131 ? -30.110 -29.874 -0.736 1.00 57.69 131 PRO A C 1
ATOM 1052 O O . PRO A 1 131 ? -31.088 -30.546 -1.054 1.00 57.69 131 PRO A O 1
ATOM 1055 N N . VAL A 1 132 ? -29.586 -28.962 -1.554 1.00 55.84 132 VAL A N 1
ATOM 1056 C CA . VAL A 1 132 ? -29.919 -28.924 -2.980 1.00 55.84 132 VAL A CA 1
ATOM 1057 C C . VAL A 1 132 ? -29.155 -30.065 -3.642 1.00 55.84 132 VAL A C 1
ATOM 1059 O O . VAL A 1 132 ? -27.940 -30.001 -3.825 1.00 55.84 132 VAL A O 1
ATOM 1062 N N . THR A 1 133 ? -29.881 -31.132 -3.961 1.00 57.19 133 THR A N 1
ATOM 1063 C CA . THR A 1 133 ? -29.437 -32.231 -4.817 1.00 57.19 133 THR A CA 1
ATOM 1064 C C . THR A 1 133 ? -29.049 -31.662 -6.180 1.00 57.19 133 THR A C 1
ATOM 1066 O O . THR A 1 133 ? -29.908 -31.282 -6.974 1.00 57.19 133 THR A O 1
ATOM 1069 N N . ILE A 1 134 ? -27.747 -31.570 -6.453 1.00 60.12 134 ILE A N 1
ATOM 1070 C CA . ILE A 1 134 ? -27.232 -31.232 -7.780 1.00 60.12 134 ILE A CA 1
ATOM 1071 C C . ILE A 1 134 ? -27.440 -32.471 -8.654 1.00 60.12 134 ILE A C 1
ATOM 1073 O O . ILE A 1 134 ? -26.710 -33.453 -8.538 1.00 60.12 134 ILE A O 1
ATOM 1077 N N . ALA A 1 135 ? -28.466 -32.444 -9.502 1.00 57.81 135 ALA A N 1
ATOM 1078 C CA . ALA A 1 135 ? -28.644 -33.433 -10.553 1.00 57.81 135 ALA A CA 1
ATOM 1079 C C . ALA A 1 135 ? -27.597 -33.188 -11.650 1.00 57.81 135 ALA A C 1
ATOM 1081 O O . ALA A 1 135 ? -27.704 -32.264 -12.457 1.00 57.81 135 ALA A O 1
ATOM 1082 N N . THR A 1 136 ? -26.566 -34.027 -11.659 1.00 48.75 136 THR A N 1
ATOM 1083 C CA . THR A 1 136 ? -25.556 -34.126 -12.710 1.00 48.75 136 THR A CA 1
ATOM 1084 C C . THR A 1 136 ? -26.225 -34.572 -14.012 1.00 48.75 136 THR A C 1
ATOM 1086 O O . THR A 1 136 ? -26.593 -35.735 -14.154 1.00 48.75 136 THR A O 1
ATOM 1089 N N . THR A 1 137 ? -26.379 -33.672 -14.983 1.00 52.03 137 THR A N 1
ATOM 1090 C CA . THR A 1 137 ? -26.612 -34.059 -16.382 1.00 52.03 137 THR A CA 1
ATOM 1091 C C . THR A 1 137 ? -25.309 -33.900 -17.147 1.00 52.03 137 THR A C 1
ATOM 1093 O O . THR A 1 137 ? -24.875 -32.810 -17.508 1.00 52.03 137 THR A O 1
ATOM 1096 N N . THR A 1 138 ? -24.663 -35.039 -17.362 1.00 51.19 138 THR A N 1
ATOM 1097 C CA . THR A 1 138 ? -23.571 -35.235 -18.303 1.00 51.19 138 THR A CA 1
ATOM 1098 C C . THR A 1 138 ? -24.085 -34.994 -19.722 1.00 51.19 138 THR A C 1
ATOM 1100 O O . THR A 1 138 ? -24.814 -35.805 -20.287 1.00 51.19 138 THR A O 1
ATOM 1103 N N . LYS A 1 139 ? -23.671 -33.887 -20.340 1.00 55.22 139 LYS A N 1
ATOM 1104 C CA . LYS A 1 139 ? -23.545 -33.824 -21.798 1.00 55.22 139 LYS A CA 1
ATOM 1105 C C . LYS A 1 139 ? -22.083 -33.608 -22.142 1.00 55.22 139 LYS A C 1
ATOM 1107 O O . LYS A 1 139 ? -21.528 -32.531 -21.954 1.00 55.22 139 LYS A O 1
ATOM 1112 N N . ALA A 1 140 ? -21.477 -34.693 -22.610 1.00 46.12 140 ALA A N 1
ATOM 1113 C CA . ALA A 1 140 ? -20.201 -34.694 -23.289 1.00 46.12 140 ALA A CA 1
ATOM 1114 C C . ALA A 1 140 ? -20.322 -33.856 -24.570 1.00 46.12 140 ALA A C 1
ATOM 1116 O O . ALA A 1 140 ? -21.124 -34.175 -25.446 1.00 46.12 140 ALA A O 1
ATOM 1117 N N . MET A 1 141 ? -19.520 -32.801 -24.680 1.00 52.81 141 MET A N 1
ATOM 1118 C CA . MET A 1 141 ? -19.163 -32.216 -25.967 1.00 52.81 141 MET A CA 1
ATOM 1119 C C . MET A 1 141 ? -17.645 -32.211 -26.080 1.00 52.81 141 MET A C 1
ATOM 1121 O O . MET A 1 141 ? -16.933 -31.416 -25.474 1.00 52.81 141 MET A O 1
ATOM 1125 N N . THR A 1 142 ? -17.193 -33.191 -26.848 1.00 44.34 142 THR A N 1
ATOM 1126 C CA . THR A 1 142 ? -15.879 -33.322 -27.456 1.00 44.34 142 THR A CA 1
ATOM 1127 C C . THR A 1 142 ? -15.670 -32.190 -28.458 1.00 44.34 142 THR A C 1
ATOM 1129 O O . THR A 1 142 ? -16.341 -32.190 -29.485 1.00 44.34 142 THR A O 1
ATOM 1132 N N . THR A 1 143 ? -14.700 -31.299 -28.227 1.00 48.41 143 THR A N 1
ATOM 1133 C CA . THR A 1 143 ? -14.083 -30.509 -29.307 1.00 48.41 143 THR A CA 1
ATOM 1134 C C . THR A 1 143 ? -12.588 -30.307 -29.042 1.00 48.41 143 THR A C 1
ATOM 1136 O O . THR A 1 143 ? -12.177 -29.490 -28.226 1.00 48.41 143 THR A O 1
ATOM 1139 N N . GLN A 1 144 ? -11.813 -31.158 -29.716 1.00 53.72 144 GLN A N 1
ATOM 1140 C CA . GLN A 1 144 ? -10.494 -30.974 -30.345 1.00 53.72 144 GLN A CA 1
ATOM 1141 C C . GLN A 1 144 ? -9.713 -29.691 -29.979 1.00 53.72 144 GLN A C 1
ATOM 1143 O O . GLN A 1 144 ? -10.135 -28.576 -30.256 1.00 53.72 144 GLN A O 1
ATOM 1148 N N . ASN A 1 145 ? -8.586 -29.836 -29.277 1.00 47.06 145 ASN A N 1
ATOM 1149 C CA . ASN A 1 145 ? -7.224 -29.900 -29.839 1.00 47.06 145 ASN A CA 1
ATOM 1150 C C . ASN A 1 145 ? -6.826 -28.692 -30.703 1.00 47.06 145 ASN A C 1
ATOM 1152 O O . ASN A 1 145 ? -7.041 -28.687 -31.910 1.00 47.06 145 ASN A O 1
ATOM 1156 N N . ASN A 1 146 ? -6.091 -27.748 -30.106 1.00 57.16 146 ASN A N 1
ATOM 1157 C CA . ASN A 1 146 ? -5.016 -27.074 -30.829 1.00 57.16 146 ASN A CA 1
ATOM 1158 C C . ASN A 1 146 ? -3.821 -26.830 -29.897 1.00 57.16 146 ASN A C 1
ATOM 1160 O O . ASN A 1 146 ? -3.818 -25.936 -29.052 1.00 57.16 146 ASN A O 1
ATOM 1164 N N . ILE A 1 147 ? -2.835 -27.715 -30.033 1.00 46.59 147 ILE A N 1
ATOM 1165 C CA . ILE A 1 147 ? -1.524 -27.658 -29.398 1.00 46.59 147 ILE A CA 1
ATOM 1166 C C . ILE A 1 147 ? -0.674 -26.728 -30.265 1.00 46.59 147 ILE A C 1
ATOM 1168 O O . ILE A 1 147 ? -0.266 -27.112 -31.358 1.00 46.59 147 ILE A O 1
ATOM 1172 N N . ILE A 1 148 ? -0.389 -25.517 -29.780 1.00 58.97 148 ILE A N 1
ATOM 1173 C CA . ILE A 1 148 ? 0.678 -24.696 -30.357 1.00 58.97 148 ILE A CA 1
ATOM 1174 C C . ILE A 1 148 ? 1.970 -25.021 -29.620 1.00 58.97 148 ILE A C 1
ATOM 1176 O O . ILE A 1 148 ? 2.199 -24.665 -28.465 1.00 58.97 148 ILE A O 1
ATOM 1180 N N . SER A 1 149 ? 2.780 -25.761 -30.357 1.00 49.19 149 SER A N 1
ATOM 1181 C CA . SER A 1 149 ? 4.148 -26.142 -30.085 1.00 49.19 149 SER A CA 1
ATOM 1182 C C . SER A 1 149 ? 5.107 -24.952 -30.223 1.00 49.19 149 SER A C 1
ATOM 1184 O O . SER A 1 149 ? 5.035 -24.188 -31.177 1.00 49.19 149 SER A O 1
ATOM 1186 N N . LEU A 1 150 ? 6.097 -24.937 -29.327 1.00 45.84 150 LEU A N 1
ATOM 1187 C CA . LEU A 1 150 ? 7.517 -24.763 -29.651 1.00 45.84 150 LEU A CA 1
ATOM 1188 C C . LEU A 1 150 ? 8.026 -23.368 -30.073 1.00 45.84 150 LEU A C 1
ATOM 1190 O O . LEU A 1 150 ? 8.028 -23.009 -31.242 1.00 45.84 150 LEU A O 1
ATOM 1194 N N . SER A 1 151 ? 8.741 -22.723 -29.148 1.00 52.38 151 SER A N 1
ATOM 1195 C CA . SER A 1 151 ? 10.082 -22.206 -29.458 1.00 52.38 151 SER A CA 1
ATOM 1196 C C . SER A 1 151 ? 10.949 -22.145 -28.197 1.00 52.38 151 SER A C 1
ATOM 1198 O O . SER A 1 151 ? 10.778 -21.284 -27.334 1.00 52.38 151 SER A O 1
ATOM 1200 N N . LYS A 1 152 ? 11.887 -23.095 -28.110 1.00 40.66 152 LYS A N 1
ATOM 1201 C CA . LYS A 1 152 ? 13.065 -23.068 -27.236 1.00 40.66 152 LYS A CA 1
ATOM 1202 C C . LYS A 1 152 ? 13.946 -21.881 -27.637 1.00 40.66 152 LYS A C 1
ATOM 1204 O O . LYS A 1 152 ? 14.375 -21.811 -28.783 1.00 40.66 152 LYS A O 1
ATOM 1209 N N . GLN A 1 153 ? 14.265 -21.010 -26.688 1.00 53.00 153 GLN A N 1
ATOM 1210 C CA . GLN A 1 153 ? 15.378 -20.065 -26.791 1.00 53.00 153 GLN A CA 1
ATOM 1211 C C . GLN A 1 153 ? 16.474 -20.503 -25.802 1.00 53.00 153 GLN A C 1
ATOM 1213 O O . GLN A 1 153 ? 16.154 -20.825 -24.653 1.00 53.00 153 GLN A O 1
ATOM 1218 N N . PRO A 1 154 ? 17.743 -20.597 -26.238 1.00 59.34 154 PRO A N 1
ATOM 1219 C CA . PRO A 1 154 ? 18.847 -21.077 -25.420 1.00 59.34 154 PRO A CA 1
ATOM 1220 C C . PRO A 1 154 ? 19.328 -20.021 -24.418 1.00 59.34 154 PRO A C 1
ATOM 1222 O O . PRO A 1 154 ? 19.547 -18.858 -24.741 1.00 59.34 154 PRO A O 1
ATOM 1225 N N . VAL A 1 155 ? 19.528 -20.491 -23.191 1.00 52.09 155 VAL A N 1
ATOM 1226 C CA . VAL A 1 155 ? 20.112 -19.786 -22.048 1.00 52.09 155 VAL A CA 1
ATOM 1227 C C . VAL A 1 155 ? 21.607 -19.529 -22.308 1.00 52.09 155 VAL A C 1
ATOM 1229 O O . VAL A 1 155 ? 22.347 -20.502 -22.481 1.00 52.09 155 VAL A O 1
ATOM 1232 N N . PRO A 1 156 ? 22.108 -18.279 -22.303 1.00 58.81 156 PRO A N 1
ATOM 1233 C CA . PRO A 1 156 ? 23.541 -18.038 -22.213 1.00 58.81 156 PRO A CA 1
ATOM 1234 C C . PRO A 1 156 ? 24.027 -18.265 -20.773 1.00 58.81 156 PRO A C 1
ATOM 1236 O O . PRO A 1 156 ? 23.454 -17.771 -19.802 1.00 58.81 156 PRO A O 1
ATOM 1239 N N . LYS A 1 157 ? 25.087 -19.071 -20.662 1.00 51.16 157 LYS A N 1
ATOM 1240 C CA . LYS A 1 157 ? 25.779 -19.449 -19.423 1.00 51.16 157 LYS A CA 1
ATOM 1241 C C . LYS A 1 157 ? 26.295 -18.229 -18.633 1.00 51.16 157 LYS A C 1
ATOM 1243 O O . LYS A 1 157 ? 26.693 -17.239 -19.244 1.00 51.16 157 LYS A O 1
ATOM 1248 N N . PRO A 1 158 ? 26.405 -18.342 -17.295 1.00 42.44 158 PRO A N 1
ATOM 1249 C CA . PRO A 1 158 ? 27.040 -17.338 -16.451 1.00 42.44 158 PRO A CA 1
ATOM 1250 C C . PRO A 1 158 ? 28.566 -17.387 -16.598 1.00 42.44 158 PRO A C 1
ATOM 1252 O O . PRO A 1 158 ? 29.177 -18.441 -16.411 1.00 42.44 158 PRO A O 1
ATOM 1255 N N . GLN A 1 159 ? 29.188 -16.243 -16.889 1.00 50.25 159 GLN A N 1
ATOM 1256 C CA . GLN A 1 159 ? 30.627 -16.065 -16.721 1.00 50.25 159 GLN A CA 1
ATOM 1257 C C . GLN A 1 159 ? 30.930 -15.721 -15.262 1.00 50.25 159 GLN A C 1
ATOM 1259 O O . GLN A 1 159 ? 30.510 -14.694 -14.733 1.00 50.25 159 GLN A O 1
ATOM 1264 N N . GLN A 1 160 ? 31.666 -16.627 -14.627 1.00 46.91 160 GLN A N 1
ATOM 1265 C CA . GLN A 1 160 ? 32.397 -16.407 -13.391 1.00 46.91 160 GLN A CA 1
ATOM 1266 C C . GLN A 1 160 ? 33.636 -15.557 -13.695 1.00 46.91 160 GLN A C 1
ATOM 1268 O O . GLN A 1 160 ? 34.417 -15.915 -14.575 1.00 46.91 160 GLN A O 1
ATOM 1273 N N . GLN A 1 161 ? 33.869 -14.502 -12.916 1.00 53.03 161 GLN A N 1
ATOM 1274 C CA . GLN A 1 161 ? 35.223 -14.029 -12.639 1.00 53.03 161 GLN A CA 1
ATOM 1275 C C . GLN A 1 161 ? 35.412 -13.904 -11.130 1.00 53.03 161 GLN A C 1
ATOM 1277 O O . GLN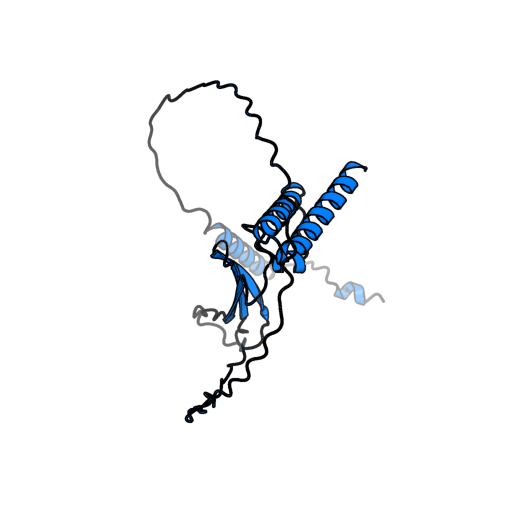 A 1 161 ? 34.669 -13.225 -10.423 1.00 53.03 161 GLN A O 1
ATOM 1282 N N . GLN A 1 162 ? 36.403 -14.663 -10.673 1.00 48.38 162 GLN A N 1
ATOM 1283 C CA . GLN A 1 162 ? 37.024 -14.633 -9.358 1.00 48.38 162 GLN A CA 1
ATOM 1284 C C . GLN A 1 162 ? 37.884 -13.361 -9.254 1.00 48.38 162 GLN A C 1
ATOM 1286 O O . GLN A 1 162 ? 38.389 -12.897 -10.271 1.00 48.38 162 GLN A O 1
ATOM 1291 N N . GLN A 1 163 ? 38.007 -12.750 -8.074 1.00 45.62 163 GLN A N 1
ATOM 1292 C CA . GLN A 1 163 ? 39.232 -12.585 -7.252 1.00 45.62 163 GLN A CA 1
ATOM 1293 C C . GLN A 1 163 ? 39.139 -11.146 -6.683 1.00 45.62 163 GLN A C 1
ATOM 1295 O O . GLN A 1 163 ? 38.627 -10.275 -7.368 1.00 45.62 163 GLN A O 1
ATOM 1300 N N . GLN A 1 164 ? 39.497 -10.776 -5.454 1.00 55.66 164 GLN A N 1
ATOM 1301 C CA . GLN A 1 164 ? 40.511 -11.262 -4.529 1.00 55.66 164 GLN A CA 1
ATOM 1302 C C . GLN A 1 164 ? 40.176 -10.783 -3.101 1.00 55.66 164 GLN A C 1
ATOM 1304 O O . GLN A 1 164 ? 39.545 -9.752 -2.877 1.00 55.66 164 GLN A O 1
ATOM 1309 N N . SER A 1 165 ? 40.650 -11.566 -2.144 1.00 49.00 165 SER A N 1
ATOM 1310 C CA . SER A 1 165 ? 40.766 -11.318 -0.710 1.00 49.00 165 SER A CA 1
ATOM 1311 C C . SER A 1 165 ? 41.744 -10.191 -0.354 1.00 49.00 165 SER A C 1
ATOM 1313 O O . SER A 1 165 ? 42.817 -10.141 -0.944 1.00 49.00 165 SER A O 1
ATOM 1315 N N . LEU A 1 166 ? 41.491 -9.458 0.740 1.00 40.16 166 LEU A N 1
ATOM 1316 C CA . LEU A 1 166 ? 42.546 -9.192 1.726 1.00 40.16 166 LEU A CA 1
ATOM 1317 C C . LEU A 1 166 ? 41.979 -9.002 3.143 1.00 40.16 166 LEU A C 1
ATOM 1319 O O . LEU A 1 166 ? 41.063 -8.220 3.384 1.00 40.16 166 LEU A O 1
ATOM 1323 N N . HIS A 1 167 ? 42.556 -9.768 4.066 1.00 42.06 167 HIS A N 1
ATOM 1324 C CA . HIS A 1 167 ? 42.479 -9.623 5.515 1.00 42.06 167 HIS A CA 1
ATOM 1325 C C . HIS A 1 167 ? 43.035 -8.264 5.974 1.00 42.06 167 HIS A C 1
ATOM 1327 O O . HIS A 1 167 ? 44.096 -7.871 5.500 1.00 42.06 167 HIS A O 1
ATOM 1333 N N . GLN A 1 168 ? 42.477 -7.687 7.046 1.00 42.12 168 GLN A N 1
ATOM 1334 C CA . GLN A 1 168 ? 43.319 -7.460 8.226 1.00 42.12 168 GLN A CA 1
ATOM 1335 C C . GLN A 1 168 ? 42.530 -7.458 9.540 1.00 42.12 168 GLN A C 1
ATOM 1337 O O . GLN A 1 168 ? 41.577 -6.711 9.748 1.00 42.12 168 GLN A O 1
ATOM 1342 N N . GLN A 1 169 ? 42.972 -8.370 10.402 1.00 42.22 169 GLN A N 1
ATOM 1343 C CA . GLN A 1 169 ? 42.688 -8.482 11.824 1.00 42.22 169 GLN A CA 1
ATOM 1344 C C . GLN A 1 169 ? 43.243 -7.269 12.577 1.00 42.22 169 GLN A C 1
ATOM 1346 O O . GLN A 1 169 ? 44.325 -6.801 12.234 1.00 42.22 169 GLN A O 1
ATOM 1351 N N . GLN A 1 170 ? 42.579 -6.881 13.669 1.00 41.16 170 GLN A N 1
ATOM 1352 C CA . GLN A 1 170 ? 43.224 -6.674 14.974 1.00 41.16 170 GLN A CA 1
ATOM 1353 C C . GLN A 1 170 ? 42.163 -6.508 16.081 1.00 41.16 170 GLN A C 1
ATOM 1355 O O . GLN A 1 170 ? 41.349 -5.589 16.072 1.00 41.16 170 GLN A O 1
ATOM 1360 N N . GLN A 1 171 ? 42.183 -7.442 17.033 1.00 38.66 171 GLN A N 1
ATOM 1361 C CA . GLN A 1 171 ? 41.750 -7.259 18.425 1.00 38.66 171 GLN A CA 1
ATOM 1362 C C . GLN A 1 171 ? 43.022 -7.068 19.298 1.00 38.66 171 GLN A C 1
ATOM 1364 O O . GLN A 1 171 ? 44.123 -7.126 18.755 1.00 38.66 171 GLN A O 1
ATOM 1369 N N . PRO A 1 172 ? 42.944 -7.052 20.642 1.00 50.19 172 PRO A N 1
ATOM 1370 C CA . PRO A 1 172 ? 42.363 -6.034 21.516 1.00 50.19 172 PRO A CA 1
ATOM 1371 C C . PRO A 1 172 ? 43.421 -5.509 22.518 1.00 50.19 172 PRO A C 1
ATOM 1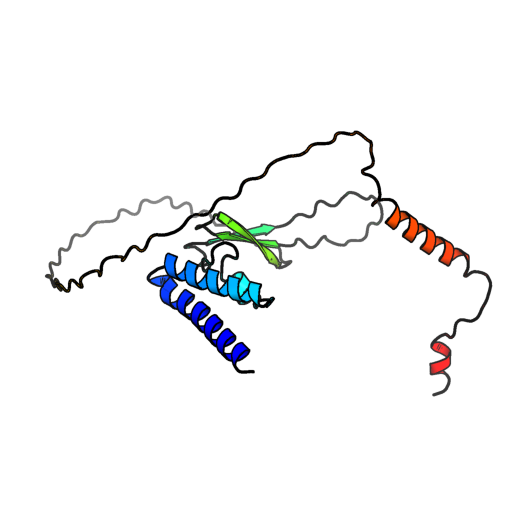373 O O . PRO A 1 172 ? 44.379 -6.202 22.846 1.00 50.19 172 PRO A O 1
ATOM 1376 N N . VAL A 1 173 ? 43.215 -4.327 23.104 1.00 38.47 173 VAL A N 1
ATOM 1377 C CA . VAL A 1 173 ? 43.931 -3.939 24.335 1.00 38.47 173 VAL A CA 1
ATOM 1378 C C . VAL A 1 173 ? 42.902 -3.460 25.347 1.00 38.47 173 VAL A C 1
ATOM 1380 O O . VAL A 1 173 ? 42.205 -2.470 25.130 1.00 38.47 173 VAL A O 1
ATOM 1383 N N . GLY A 1 174 ? 42.752 -4.230 26.423 1.00 40.09 174 GLY A N 1
ATOM 1384 C CA . GLY A 1 174 ? 41.889 -3.901 27.547 1.00 40.09 174 GLY A CA 1
ATOM 1385 C C . GLY A 1 174 ? 42.577 -2.966 28.532 1.00 40.09 174 GLY A C 1
ATOM 1386 O O . GLY A 1 174 ? 43.776 -3.089 28.754 1.00 40.09 174 GLY A O 1
ATOM 1387 N N . ILE A 1 175 ? 41.793 -2.089 29.166 1.00 44.31 175 ILE A N 1
ATOM 1388 C CA . ILE A 1 175 ? 42.059 -1.580 30.515 1.00 44.31 175 ILE A CA 1
ATOM 1389 C C . ILE A 1 175 ? 40.721 -1.456 31.258 1.00 44.31 175 ILE A C 1
ATOM 1391 O O . ILE A 1 175 ? 39.796 -0.765 30.829 1.00 44.31 175 ILE A O 1
ATOM 1395 N N . ASP A 1 176 ? 40.647 -2.146 32.393 1.00 43.06 176 ASP A N 1
ATOM 1396 C CA . ASP A 1 176 ? 39.622 -2.071 33.430 1.00 43.06 176 ASP A CA 1
ATOM 1397 C C . ASP A 1 176 ? 39.403 -0.658 34.001 1.00 43.06 176 ASP A C 1
ATOM 1399 O O . ASP A 1 176 ? 40.368 0.060 34.263 1.00 43.06 176 ASP A O 1
ATOM 1403 N N . LYS A 1 177 ? 38.150 -0.326 34.370 1.00 42.66 177 LYS A N 1
ATOM 1404 C CA . LYS A 1 177 ? 37.745 0.028 35.759 1.00 42.66 177 LYS A CA 1
ATOM 1405 C C . LYS A 1 177 ? 36.315 0.599 35.862 1.00 42.66 177 LYS A C 1
ATOM 1407 O O . LYS A 1 177 ? 35.978 1.650 35.335 1.00 42.66 177 LYS A O 1
ATOM 1412 N N . LYS A 1 178 ? 35.512 -0.098 36.677 1.00 44.31 178 LYS A N 1
ATOM 1413 C CA . LYS A 1 178 ? 34.479 0.370 37.633 1.00 44.31 178 LYS A CA 1
ATOM 1414 C C . LYS A 1 178 ? 34.167 1.886 37.675 1.00 44.31 178 LYS A C 1
ATOM 1416 O O . LYS A 1 178 ? 35.005 2.639 38.158 1.00 44.31 178 LYS A O 1
ATOM 1421 N N . LYS A 1 179 ? 32.887 2.273 37.504 1.00 42.44 179 LYS A N 1
ATOM 1422 C CA . LYS A 1 179 ? 32.069 2.961 38.549 1.00 42.44 179 LYS A CA 1
ATOM 1423 C C . LYS A 1 179 ? 30.661 3.388 38.081 1.00 42.44 179 LYS A C 1
ATOM 1425 O O . LYS A 1 179 ? 30.504 4.121 37.122 1.00 42.44 179 LYS A O 1
ATOM 1430 N N . LYS A 1 180 ? 29.674 3.010 38.907 1.00 45.72 180 LYS A N 1
ATOM 1431 C CA . LYS A 1 180 ? 28.529 3.801 39.419 1.00 45.72 180 LYS A CA 1
ATOM 1432 C C . LYS A 1 180 ? 27.597 4.569 38.447 1.00 45.72 180 LYS A C 1
ATOM 1434 O O . LYS A 1 180 ? 27.936 5.616 37.927 1.00 45.72 180 LYS A O 1
ATOM 1439 N N . LYS A 1 181 ? 26.324 4.136 38.478 1.00 48.66 181 LYS A N 1
ATOM 1440 C CA . LYS A 1 181 ? 25.123 4.934 38.839 1.00 48.66 181 LYS A CA 1
ATOM 1441 C C . LYS A 1 181 ? 24.968 6.330 38.191 1.00 48.66 181 LYS A C 1
ATOM 1443 O O . LYS A 1 181 ? 25.548 7.290 38.674 1.00 48.66 181 LYS A O 1
ATOM 1448 N N . ASN A 1 182 ? 24.002 6.486 37.275 1.00 45.25 182 ASN A N 1
ATOM 1449 C CA . ASN A 1 182 ? 22.692 7.097 37.589 1.00 45.25 182 ASN A CA 1
ATOM 1450 C C . ASN A 1 182 ? 21.798 7.256 36.346 1.00 45.25 182 ASN A C 1
ATOM 1452 O O . ASN A 1 182 ? 22.007 8.091 35.473 1.00 45.25 182 ASN A O 1
ATOM 1456 N N . LYS A 1 183 ? 20.720 6.469 36.331 1.00 54.28 183 LYS A N 1
ATOM 1457 C CA . LYS A 1 183 ? 19.592 6.536 35.402 1.00 54.28 183 LYS A CA 1
ATOM 1458 C C . LYS A 1 183 ? 18.458 7.288 36.105 1.00 54.28 183 LYS A C 1
ATOM 1460 O O . LYS A 1 183 ? 17.573 6.655 36.661 1.00 54.28 183 LYS A O 1
ATOM 1465 N N . SER A 1 184 ? 18.511 8.620 36.160 1.00 53.12 184 SER A N 1
ATOM 1466 C CA . SER A 1 184 ? 17.431 9.448 36.733 1.00 53.12 184 SER A CA 1
ATOM 1467 C C . SER A 1 184 ? 17.666 10.941 36.460 1.00 53.12 184 SER A C 1
ATOM 1469 O O . SER A 1 184 ? 18.162 11.655 37.321 1.00 53.12 184 SER A O 1
ATOM 1471 N N . GLY A 1 185 ? 17.332 11.428 35.260 1.00 54.94 185 GLY A N 1
ATOM 1472 C CA . GLY A 1 185 ? 17.508 12.856 34.931 1.00 54.94 185 GLY A CA 1
ATOM 1473 C C . GLY A 1 185 ? 16.405 13.507 34.097 1.00 54.94 185 GLY A C 1
ATOM 1474 O O . GLY A 1 185 ? 16.368 14.723 33.989 1.00 54.94 185 GLY A O 1
ATOM 1475 N N . LYS A 1 186 ? 15.462 12.747 33.521 1.00 59.22 186 LYS A N 1
ATOM 1476 C CA . LYS A 1 186 ? 14.460 13.307 32.587 1.00 59.22 186 LYS A CA 1
ATOM 1477 C C . LYS A 1 186 ? 13.069 13.564 33.182 1.00 59.22 186 LYS A C 1
ATOM 1479 O O . LYS A 1 186 ? 12.188 14.007 32.456 1.00 59.22 186 LYS A O 1
ATOM 1484 N N . LYS A 1 187 ? 12.850 13.314 34.480 1.00 59.44 187 LYS A N 1
ATOM 1485 C CA . LYS A 1 187 ? 11.544 13.558 35.131 1.00 59.44 187 LYS A CA 1
ATOM 1486 C C . LYS A 1 187 ? 11.440 14.893 35.880 1.00 59.44 187 LYS A C 1
ATOM 1488 O O . LYS A 1 187 ? 10.329 15.381 36.033 1.00 59.44 187 LYS A O 1
ATOM 1493 N N . ASN A 1 188 ? 12.557 15.527 36.247 1.00 59.81 188 ASN A N 1
ATOM 1494 C CA . ASN A 1 188 ? 12.523 16.786 37.008 1.00 59.81 188 ASN A CA 1
ATOM 1495 C C . ASN A 1 188 ? 12.462 18.053 36.139 1.00 59.81 188 ASN A C 1
ATOM 1497 O O . ASN A 1 188 ? 12.060 19.101 36.632 1.00 59.81 188 ASN A O 1
ATOM 1501 N N . HIS A 1 189 ? 12.770 17.973 34.840 1.00 70.00 189 HIS A N 1
ATOM 1502 C CA . HIS A 1 189 ? 12.731 19.154 33.967 1.00 70.00 189 HIS A CA 1
ATOM 1503 C C . HIS A 1 189 ? 11.298 19.677 33.740 1.00 70.00 189 HIS A C 1
ATOM 1505 O O . HIS A 1 189 ? 11.076 20.886 33.671 1.00 70.00 189 HIS A O 1
ATOM 1511 N N . LEU A 1 190 ? 10.298 18.794 33.637 1.00 73.12 190 LEU A N 1
ATOM 1512 C CA . LEU A 1 190 ? 8.912 19.232 33.428 1.00 73.12 190 LEU A CA 1
ATOM 1513 C C . LEU A 1 190 ? 8.320 19.856 34.698 1.00 73.12 190 LEU A C 1
ATOM 1515 O O . LEU A 1 190 ? 7.576 20.828 34.618 1.00 73.12 190 LEU A O 1
ATOM 1519 N N . GLN A 1 191 ? 8.683 19.327 35.868 1.00 76.94 191 GLN A N 1
ATOM 1520 C CA . GLN A 1 191 ? 8.209 19.845 37.149 1.00 76.94 191 GLN A CA 1
ATOM 1521 C C . GLN A 1 191 ? 8.821 21.219 37.465 1.00 76.94 191 GLN A C 1
ATOM 1523 O O . GLN A 1 191 ? 8.109 22.089 37.956 1.00 76.94 191 GLN A O 1
ATOM 1528 N N . ALA A 1 192 ? 10.078 21.458 37.065 1.00 73.38 192 ALA A N 1
ATOM 1529 C CA . ALA A 1 192 ? 10.698 22.784 37.123 1.00 73.38 192 ALA A CA 1
ATOM 1530 C C . ALA A 1 192 ? 9.970 23.812 36.233 1.00 73.38 192 ALA A C 1
ATOM 1532 O O . ALA A 1 192 ? 9.652 24.902 36.698 1.00 73.38 192 ALA A O 1
ATOM 1533 N N . MET A 1 193 ? 9.603 23.450 34.994 1.00 71.38 193 MET A N 1
ATOM 1534 C CA . MET A 1 193 ? 8.852 24.364 34.114 1.00 71.38 193 MET A CA 1
ATOM 1535 C C . MET A 1 193 ? 7.445 24.694 34.630 1.00 71.38 193 MET A C 1
ATOM 1537 O O . MET A 1 193 ? 6.945 25.794 34.396 1.00 71.38 193 MET A O 1
ATOM 1541 N N . LEU A 1 194 ? 6.792 23.766 35.335 1.00 79.25 194 LEU A N 1
ATOM 1542 C CA . LEU A 1 194 ? 5.477 24.026 35.929 1.00 79.25 194 LEU A CA 1
ATOM 1543 C C . LEU A 1 194 ? 5.566 24.958 37.147 1.00 79.25 194 LEU A C 1
ATOM 1545 O O . LEU A 1 194 ? 4.708 25.828 37.286 1.00 79.25 194 LEU A O 1
ATOM 1549 N N . ALA A 1 195 ? 6.612 24.835 37.971 1.00 74.12 195 ALA A N 1
ATOM 1550 C CA . ALA A 1 195 ? 6.846 25.730 39.106 1.00 74.12 195 ALA A CA 1
ATOM 1551 C C . ALA A 1 195 ? 7.158 27.172 38.657 1.00 74.12 195 ALA A C 1
ATOM 1553 O O . ALA A 1 195 ? 6.576 28.120 39.184 1.00 74.12 195 ALA A O 1
ATOM 1554 N N . SER A 1 196 ? 7.976 27.356 37.612 1.00 71.44 196 SER A N 1
ATOM 1555 C CA . SER A 1 196 ? 8.278 28.692 37.066 1.00 71.44 196 SER A CA 1
ATOM 1556 C C . SER A 1 196 ? 7.049 29.407 36.481 1.00 71.44 196 SER A C 1
ATOM 1558 O O . SER A 1 196 ? 6.974 30.636 36.503 1.00 71.44 196 SER A O 1
ATOM 1560 N N . ARG A 1 197 ? 6.042 28.663 35.995 1.00 72.62 197 ARG A N 1
ATOM 1561 C CA . ARG A 1 197 ? 4.786 29.246 35.486 1.00 72.62 197 ARG A CA 1
ATOM 1562 C C . ARG A 1 197 ? 3.793 29.626 36.593 1.00 72.62 197 ARG A C 1
ATOM 1564 O O . ARG A 1 197 ? 2.874 30.399 36.344 1.00 72.62 197 ARG A O 1
ATOM 1571 N N . GLN A 1 198 ? 3.937 29.071 37.795 1.00 69.31 198 GLN A N 1
ATOM 1572 C CA . GLN A 1 198 ? 3.113 29.458 38.946 1.00 69.31 198 GLN A CA 1
ATOM 1573 C C . GLN A 1 198 ? 3.655 30.723 39.616 1.00 69.31 198 GLN A C 1
ATOM 1575 O O . GLN A 1 198 ? 2.868 31.611 39.926 1.00 69.31 198 GLN A O 1
ATOM 1580 N N . GLN A 1 199 ? 4.979 30.877 39.711 1.00 60.16 199 GLN A N 1
ATOM 1581 C CA . GLN A 1 199 ? 5.594 32.097 40.255 1.00 60.16 199 GLN A CA 1
ATOM 1582 C C . GLN A 1 199 ? 5.290 33.349 39.412 1.00 60.16 199 GLN A C 1
ATOM 1584 O O . GLN A 1 199 ? 5.117 34.434 39.956 1.00 60.16 199 GLN A O 1
ATOM 1589 N N . SER A 1 200 ? 5.117 33.203 38.095 1.00 58.72 200 SER A N 1
ATOM 1590 C CA . SER A 1 200 ? 4.704 34.305 37.211 1.00 58.72 200 SER A CA 1
ATOM 1591 C C . SER A 1 200 ? 3.232 34.717 37.367 1.00 58.72 200 SER A C 1
ATOM 1593 O O . SER A 1 200 ? 2.860 35.778 36.885 1.00 58.72 200 SER A O 1
ATOM 1595 N N . LYS A 1 201 ? 2.395 33.931 38.062 1.00 58.16 201 LYS A N 1
ATOM 1596 C CA . LYS A 1 201 ? 0.989 34.290 38.335 1.00 58.16 201 LYS A CA 1
ATOM 1597 C C . LYS A 1 201 ? 0.779 35.016 39.661 1.00 58.16 201 LYS A C 1
ATOM 1599 O O . LYS A 1 201 ? -0.258 35.645 39.840 1.00 58.16 201 LYS A O 1
ATOM 1604 N N . GLU A 1 202 ? 1.735 34.947 40.583 1.00 53.38 202 GLU A N 1
ATOM 1605 C CA . GLU A 1 202 ? 1.637 35.636 41.879 1.00 53.38 202 GLU A CA 1
ATOM 1606 C C . GLU A 1 202 ? 2.244 37.050 41.847 1.00 53.38 202 GLU A C 1
ATOM 1608 O O . GLU A 1 202 ? 1.947 37.862 42.721 1.00 53.38 202 GLU A O 1
ATOM 1613 N N . ALA A 1 203 ? 3.002 37.390 40.797 1.00 52.03 203 ALA A N 1
ATOM 1614 C CA . ALA A 1 203 ? 3.567 38.726 40.591 1.00 52.03 203 ALA A CA 1
ATOM 1615 C C . ALA A 1 203 ? 2.608 39.735 39.909 1.00 52.03 203 ALA A C 1
ATOM 1617 O O . ALA A 1 203 ? 2.885 40.928 39.919 1.00 52.03 203 ALA A O 1
ATOM 1618 N N . GLU A 1 204 ? 1.452 39.314 39.379 1.00 51.22 204 GLU A N 1
ATOM 1619 C CA . GLU A 1 204 ? 0.499 40.196 38.665 1.00 51.22 204 GLU A CA 1
ATOM 1620 C C . GLU A 1 204 ? -0.513 40.930 39.573 1.00 51.22 204 GLU A C 1
ATOM 1622 O O . GLU A 1 204 ? -1.503 41.481 39.094 1.00 51.22 204 GLU A O 1
ATOM 1627 N N . LYS A 1 205 ? -0.292 40.976 40.896 1.00 52.34 205 LYS A N 1
ATOM 1628 C CA . LYS A 1 205 ? -1.155 41.745 41.819 1.00 52.34 205 LYS A CA 1
ATOM 1629 C C . LYS A 1 205 ? -0.629 43.123 42.231 1.00 52.34 205 LYS A C 1
ATOM 1631 O O . LYS A 1 205 ? -1.346 43.819 42.946 1.00 52.34 205 LYS A O 1
ATOM 1636 N N . LYS A 1 206 ? 0.550 43.569 41.778 1.00 50.75 206 LYS A N 1
ATOM 1637 C CA . LYS A 1 206 ? 1.022 44.951 42.006 1.00 50.75 206 LYS A CA 1
ATOM 1638 C C . LYS A 1 206 ? 1.891 45.467 40.848 1.00 50.75 206 LYS A C 1
ATOM 1640 O O . LYS A 1 206 ? 3.049 45.091 40.750 1.00 50.75 206 LYS A O 1
ATOM 1645 N N . GLY A 1 207 ? 1.330 46.388 40.056 1.00 40.84 207 GLY A N 1
ATOM 1646 C CA . GLY A 1 207 ? 2.009 47.175 39.008 1.00 40.84 207 GLY A CA 1
ATOM 1647 C C . GLY A 1 207 ? 2.097 46.424 37.676 1.00 40.84 207 GLY A C 1
ATOM 1648 O O . GLY A 1 207 ? 2.540 45.290 37.644 1.00 40.84 207 GLY A O 1
ATOM 1649 N N . GLY A 1 208 ? 1.654 46.922 36.526 1.00 48.69 208 GLY A N 1
ATOM 1650 C CA . GLY A 1 208 ? 1.495 48.296 36.059 1.00 48.69 208 GLY A CA 1
ATOM 1651 C C . GLY A 1 208 ? 2.170 48.360 34.683 1.00 48.69 208 GLY A C 1
ATOM 1652 O O . GLY A 1 208 ? 3.376 48.155 34.606 1.00 48.69 208 GLY A O 1
ATOM 1653 N N . GLY A 1 209 ? 1.401 48.591 33.611 1.00 52.03 209 GLY A N 1
ATOM 1654 C CA . GLY A 1 209 ? 1.934 48.809 32.254 1.00 52.03 209 GLY A CA 1
ATOM 1655 C C . GLY A 1 209 ? 1.615 47.729 31.212 1.00 52.03 209 GLY A C 1
ATOM 1656 O O . GLY A 1 209 ? 2.511 47.264 30.516 1.00 52.03 209 GLY A O 1
ATOM 1657 N N . GLY A 1 210 ? 0.350 47.319 31.083 1.00 51.53 210 GLY A N 1
ATOM 1658 C CA . GLY A 1 210 ? -0.105 46.530 29.936 1.00 51.53 210 GLY A CA 1
ATOM 1659 C C . GLY A 1 210 ? -0.606 47.447 28.820 1.00 51.53 210 GLY A C 1
ATOM 1660 O O . GLY A 1 210 ? -1.677 48.029 28.958 1.00 51.53 210 GLY A O 1
ATOM 1661 N N . LEU A 1 211 ? 0.146 47.556 27.721 1.00 60.44 211 LEU A N 1
ATOM 1662 C CA . LEU A 1 211 ? -0.328 48.125 26.453 1.00 60.44 211 LEU A CA 1
ATOM 1663 C C . LEU A 1 211 ? -1.399 47.186 25.875 1.00 60.44 211 LEU A C 1
ATOM 1665 O O . LEU A 1 211 ? -1.103 46.235 25.151 1.00 60.44 211 LEU A O 1
ATOM 1669 N N . GLY A 1 212 ? -2.644 47.394 26.296 1.00 60.66 212 GLY A N 1
ATOM 1670 C CA . GLY A 1 212 ? -3.795 46.621 25.855 1.00 60.66 212 GLY A CA 1
ATOM 1671 C C . GLY A 1 212 ? -4.321 47.122 24.514 1.00 60.66 212 GLY A C 1
ATOM 1672 O O . GLY A 1 212 ? -4.505 48.317 24.314 1.00 60.66 212 GLY A O 1
ATOM 1673 N N . LEU A 1 213 ? -4.654 46.183 23.628 1.00 63.69 213 LEU A N 1
ATOM 1674 C CA . LEU A 1 213 ? -5.280 46.397 22.313 1.00 63.69 213 LEU A CA 1
ATOM 1675 C C . LEU A 1 213 ? -6.589 47.219 22.335 1.00 63.69 213 LEU A C 1
ATOM 1677 O O . LEU A 1 213 ? -7.080 47.598 21.277 1.00 63.69 213 LEU A O 1
ATOM 1681 N N . ASN A 1 214 ? -7.142 47.516 23.515 1.00 61.66 214 ASN A N 1
ATOM 1682 C CA . ASN A 1 214 ? -8.313 48.379 23.680 1.00 61.66 214 ASN A CA 1
ATOM 1683 C C . ASN A 1 214 ? -8.015 49.866 23.419 1.00 61.66 214 ASN A C 1
ATOM 1685 O O . ASN A 1 214 ? -8.935 50.610 23.093 1.00 61.66 214 ASN A O 1
ATOM 1689 N N . ASP A 1 215 ? -6.753 50.294 23.506 1.00 60.34 215 ASP A N 1
ATOM 1690 C CA . ASP A 1 215 ? -6.361 51.681 23.210 1.00 60.34 215 ASP A CA 1
ATOM 1691 C C . ASP A 1 215 ? -6.253 51.940 21.693 1.00 60.34 215 ASP A C 1
ATOM 1693 O O . ASP A 1 215 ? -6.414 53.055 21.211 1.00 60.34 215 ASP A O 1
ATOM 1697 N N . PHE A 1 216 ? -6.073 50.877 20.900 1.00 65.12 216 PHE A N 1
ATOM 1698 C CA . PHE A 1 216 ? -5.963 50.973 19.440 1.00 65.12 216 PHE A CA 1
ATOM 1699 C C . PHE A 1 216 ? -7.324 51.129 18.735 1.00 65.12 216 PHE A C 1
ATOM 1701 O O . PHE A 1 216 ? -7.376 51.541 17.581 1.00 65.12 216 PHE A O 1
ATOM 1708 N N . LEU A 1 217 ? -8.431 50.808 19.413 1.00 67.12 217 LEU A N 1
ATOM 1709 C CA . LEU A 1 217 ? -9.791 50.897 18.861 1.00 67.12 217 LEU A CA 1
ATOM 1710 C C . LEU A 1 217 ? -10.521 52.199 19.221 1.00 67.12 217 LEU A C 1
ATOM 1712 O O . LEU A 1 217 ? -11.630 52.409 18.747 1.00 67.12 217 LEU A O 1
ATOM 1716 N N . SER A 1 218 ? -9.910 53.064 20.035 1.00 57.78 218 SER A N 1
ATOM 1717 C CA . SER A 1 218 ? -10.513 54.337 20.468 1.00 57.78 218 SER A CA 1
ATOM 1718 C C . SER A 1 218 ? -10.052 55.546 19.637 1.00 57.78 218 SER A C 1
ATOM 1720 O O . SER A 1 218 ? -10.454 56.668 19.922 1.00 57.78 218 SER A O 1
ATOM 1722 N N . SER A 1 219 ? -9.204 55.328 18.623 1.00 55.06 219 SER A N 1
ATOM 1723 C CA . SER A 1 219 ? -8.651 56.370 17.739 1.00 55.06 219 SER A CA 1
ATOM 1724 C C . SER A 1 219 ? -9.117 56.245 16.276 1.00 55.06 219 SER A C 1
ATOM 1726 O O . SER A 1 219 ? -8.496 56.830 15.385 1.00 55.06 219 SER A O 1
ATOM 1728 N N . LEU A 1 220 ? -10.177 55.473 16.024 1.00 51.22 220 LEU A N 1
ATOM 1729 C CA . LEU A 1 220 ? -10.903 55.438 14.749 1.00 51.22 220 LEU A CA 1
ATOM 1730 C C . LEU A 1 220 ? -12.210 56.218 14.877 1.00 51.22 220 LEU A C 1
ATOM 1732 O O . LEU A 1 220 ? -12.900 56.015 15.901 1.00 51.22 220 LEU A O 1
#

pLDDT: mean 73.33, std 20.61, range [38.47, 98.62]

Sequence (220 aa):
MTEVKAQSSRMEFLFQASHTLFSSCPELSRFYMSEFQQCLRQQDLIPAKSITRSCCPRCGQIYVPGLNTTIKLESIKKKRKKNHSDKKENKSKRKNQLIYQCNACTHKMTFQGSNFPIPKANLLETKTTTPVTIATTTKAMTTQNNIISLSKQPVPKPQQQQQQSLHQQQQPVGIDKKKKKNKSGKKNHLQAMLASRQQSKEAEKKGGGGLGLNDFLSSL

Secondary structure (DSSP, 8-state):
-HHHHHHHHHHHHHHHHHHHTTTT-HHHHHHHHHHHHHHHHHTT----HHHHHHB-TTT--B--BTTTEEEEEEEE------------------EEEEEEEETTT--EEEEE--SSPPP----------------------------------PPPPPPP-------------------------SSHHHHHHHHHHHHHHHSTTS------TTSTTS--